Protein AF-A0A1W9N0R8-F1 (afdb_monomer)

Mean predicted aligned error: 5.06 Å

Foldseek 3Di:
DDKDKAFDAPVRCCLQVPADADLLSVLSNLLVVQQVVQVVDHDDPVRGQWMWMWDDDPFTKIWIDGPFKIKMWGNQWDWDCVDVRGIWTAHPVGHTSDNQLSVLLCQLSVPQVLVPDPDPCSNCVSVVPPVPHPDCSVVVNVCSSPDDTFMKMWGQDPPPDDVVQHHRTKIWTDNHPVPIDIDHDPDHDDPVRVVLCPDPVHDHDDDDDDD

Sequence (211 aa):
MKEKVFNLDQRAVDLFFSPVRHKADVIILLMNAIKYMLVNFQISDENSKGKMSLNVSKMSRLSFFTDQKYFSICFPFFVDVSDVSLIDFYTKDDISVDSKLTSEILSVINDSDIFNRQDVFDFIEPIDQVEPPSMGLWNVLKELMMFEDGYIRYDFDELRENPKYHPKYHLDIFYSSSSSFKFGLKEKPSPSDFLNMMDINMPCLYLTQNM

Nearest PDB structures (foldseek):
  7wvb-assembly1_A  TM=4.879E-01  e=7.948E-01  Homo sapiens
  7wvb-assembly1_B  TM=4.912E-01  e=7.948E-01  Homo sapiens
  7wvb-assembly1_D  TM=4.925E-01  e=1.273E+00  Homo sapiens
  7wvb-assembly1_C  TM=4.302E-01  e=1.131E+00  Homo sapiens
  4gwu-assembly1_A  TM=5.373E-01  e=4.378E+00  Sus scrofa

Secondary structure (DSSP, 8-state):
-EEEEEEE-HHHHHHHTSPP-SHHHHHHHHHHHHHHHHHTPPPPGGG-SEEEEEEESSSEEEEEE-SSEEEEEE--SEEE-SSSS--EEE-TT--B--HHHHHHHHHHHHHS-GGG-SSHHHHHHHHHTSSSPPTTHHHHHHHHHHS----EEEEE-STT-BTTTB-SEEEEE-SSTTT-EEEE-SSPPPHHHHHHTT-TTSPPPPP----

Radius of gyration: 18.3 Å; Cα contacts (8 Å, |Δi|>4): 302; chains: 1; bounding box: 43×46×57 Å

Structure (mmCIF, N/CA/C/O backbone):
data_AF-A0A1W9N0R8-F1
#
_entry.id   AF-A0A1W9N0R8-F1
#
loop_
_atom_site.group_PDB
_atom_site.id
_atom_site.type_symbol
_atom_site.label_atom_id
_atom_site.label_alt_id
_atom_site.label_comp_id
_atom_site.label_asym_id
_atom_site.label_entity_id
_atom_site.label_seq_id
_atom_site.pdbx_PDB_ins_code
_atom_site.Cartn_x
_atom_site.Cartn_y
_atom_site.Cartn_z
_atom_site.occupancy
_atom_site.B_iso_or_equiv
_atom_site.auth_seq_id
_atom_site.auth_comp_id
_atom_site.auth_asym_id
_atom_site.auth_atom_id
_atom_site.pdbx_PDB_model_num
ATOM 1 N N . MET A 1 1 ? 8.692 16.487 7.536 1.00 59.66 1 MET A N 1
ATOM 2 C CA . MET A 1 1 ? 7.789 15.441 7.025 1.00 59.66 1 MET A CA 1
ATOM 3 C C . MET A 1 1 ? 7.171 15.966 5.748 1.00 59.66 1 MET A C 1
ATOM 5 O O . MET A 1 1 ? 6.628 17.063 5.777 1.00 59.66 1 MET A O 1
ATOM 9 N N . LYS A 1 2 ? 7.349 15.260 4.633 1.00 79.25 2 LYS A N 1
ATOM 10 C CA . LYS A 1 2 ? 6.647 15.557 3.384 1.00 79.25 2 LYS A CA 1
ATOM 11 C C . LYS A 1 2 ? 5.481 14.576 3.297 1.00 79.25 2 LYS A C 1
ATOM 13 O O . LYS A 1 2 ? 5.715 13.372 3.269 1.00 79.25 2 LYS A O 1
ATOM 18 N N . GLU A 1 3 ? 4.258 15.089 3.312 1.00 87.75 3 GLU A N 1
ATOM 19 C CA . GLU A 1 3 ? 3.053 14.307 3.038 1.00 87.75 3 GLU A CA 1
ATOM 20 C C . GLU A 1 3 ? 2.524 14.709 1.661 1.00 87.75 3 GLU A C 1
ATOM 22 O O . GLU A 1 3 ? 2.439 15.902 1.353 1.00 87.75 3 GLU A O 1
ATOM 27 N N . LYS A 1 4 ? 2.172 13.725 0.831 1.00 90.44 4 LYS A N 1
ATOM 28 C CA . LYS A 1 4 ? 1.456 13.953 -0.426 1.00 90.44 4 LYS A CA 1
ATOM 29 C C . LYS A 1 4 ? 0.199 13.095 -0.456 1.00 90.44 4 LYS A C 1
ATOM 31 O O . LYS A 1 4 ? 0.273 11.879 -0.301 1.00 90.44 4 LYS A O 1
ATOM 36 N N . VAL A 1 5 ? -0.946 13.747 -0.641 1.00 92.50 5 VAL A N 1
ATOM 37 C CA . VAL A 1 5 ? -2.269 13.118 -0.601 1.00 92.50 5 VAL A CA 1
ATOM 38 C C . VAL A 1 5 ? -2.844 13.040 -2.008 1.00 92.50 5 VAL A C 1
ATOM 40 O O . VAL A 1 5 ? -2.784 14.004 -2.768 1.00 92.50 5 VAL A O 1
ATOM 43 N N . PHE A 1 6 ? -3.433 11.895 -2.326 1.00 93.81 6 PHE A N 1
ATOM 44 C CA . PHE A 1 6 ? -4.081 11.597 -3.591 1.00 93.81 6 PHE A CA 1
ATOM 45 C C . PHE A 1 6 ? -5.516 11.154 -3.318 1.00 93.81 6 PHE A C 1
ATOM 47 O O . PHE A 1 6 ? -5.755 10.226 -2.540 1.00 93.81 6 PHE A O 1
ATOM 54 N N . ASN A 1 7 ? -6.477 11.808 -3.965 1.00 96.19 7 ASN A N 1
ATOM 55 C CA . ASN A 1 7 ? -7.862 11.345 -3.980 1.00 96.19 7 ASN A CA 1
ATOM 56 C C . ASN A 1 7 ? -7.969 10.070 -4.826 1.00 96.19 7 ASN A C 1
ATOM 58 O O . ASN A 1 7 ? -7.238 9.922 -5.804 1.00 96.19 7 ASN A O 1
ATOM 62 N N . LEU A 1 8 ? -8.868 9.162 -4.446 1.00 96.62 8 LEU A N 1
ATOM 63 C CA . LEU A 1 8 ? -9.128 7.887 -5.118 1.00 96.62 8 LEU A CA 1
ATOM 64 C C . LEU A 1 8 ? -10.572 7.872 -5.624 1.00 96.62 8 LEU A C 1
ATOM 66 O O . LEU A 1 8 ? -11.488 8.118 -4.841 1.00 96.62 8 LEU A O 1
ATOM 70 N N . ASP A 1 9 ? -10.797 7.560 -6.901 1.00 95.44 9 ASP A N 1
ATOM 71 C CA . ASP A 1 9 ? -12.140 7.228 -7.392 1.00 95.44 9 ASP A CA 1
ATOM 72 C C . ASP A 1 9 ? -12.536 5.797 -6.989 1.00 95.44 9 ASP A C 1
ATOM 74 O O . ASP A 1 9 ? -11.780 5.071 -6.339 1.00 95.44 9 ASP A O 1
ATOM 78 N N . GLN A 1 10 ? -13.733 5.368 -7.395 1.00 95.25 10 GLN A N 1
ATOM 79 C CA . GLN A 1 10 ? -14.212 4.021 -7.096 1.00 95.25 10 GLN A CA 1
ATOM 80 C C . GLN A 1 10 ? -13.293 2.923 -7.655 1.00 95.25 10 GLN A C 1
ATOM 82 O O . GLN A 1 10 ? -13.050 1.939 -6.967 1.00 95.25 10 GLN A O 1
ATOM 87 N N . ARG A 1 11 ? -12.740 3.092 -8.865 1.00 94.94 11 ARG A N 1
ATOM 88 C CA . ARG A 1 11 ? -11.869 2.077 -9.482 1.00 94.94 11 ARG A CA 1
ATOM 89 C C . ARG A 1 11 ? -10.562 1.933 -8.710 1.00 94.94 11 ARG A C 1
ATOM 91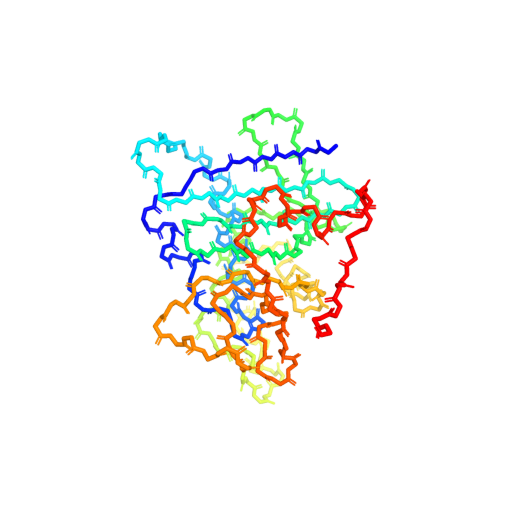 O O . ARG A 1 11 ? -10.099 0.818 -8.491 1.00 94.94 11 ARG A O 1
ATOM 98 N N . ALA A 1 12 ? -9.982 3.052 -8.287 1.00 96.19 12 ALA A N 1
ATOM 99 C CA . ALA A 1 12 ? -8.784 3.068 -7.466 1.00 96.19 12 ALA A CA 1
ATOM 100 C C . ALA A 1 12 ? -9.047 2.490 -6.067 1.00 96.19 12 ALA A C 1
ATOM 102 O O . ALA A 1 12 ? -8.210 1.757 -5.547 1.00 96.19 12 ALA A O 1
ATOM 103 N N . VAL A 1 13 ? -10.217 2.754 -5.473 1.00 97.12 13 VAL A N 1
ATOM 104 C CA . VAL A 1 13 ? -10.627 2.111 -4.216 1.00 97.12 13 VAL A CA 1
ATOM 105 C C . VAL A 1 13 ? -10.736 0.595 -4.387 1.00 97.12 13 VAL A C 1
ATOM 107 O O . VAL A 1 13 ? -10.133 -0.135 -3.604 1.00 97.12 13 VAL A O 1
ATOM 110 N N . ASP A 1 14 ? -11.425 0.110 -5.420 1.00 96.31 14 ASP A N 1
ATOM 111 C CA . ASP A 1 14 ? -11.577 -1.330 -5.672 1.00 96.31 14 ASP A CA 1
ATOM 112 C C . ASP A 1 14 ? -10.210 -2.016 -5.868 1.00 96.31 14 ASP A C 1
ATOM 114 O O . ASP A 1 14 ? -9.960 -3.104 -5.339 1.00 96.31 14 ASP A O 1
ATOM 118 N N . LEU A 1 15 ? -9.291 -1.341 -6.565 1.00 95.94 15 LEU A N 1
ATOM 119 C CA . LEU A 1 15 ? -7.918 -1.799 -6.768 1.00 95.94 15 LEU A CA 1
ATOM 120 C C . LEU A 1 15 ? -7.126 -1.862 -5.453 1.00 95.94 15 LEU A C 1
ATOM 122 O O . LEU A 1 15 ? -6.567 -2.906 -5.122 1.00 95.94 15 LEU A O 1
ATOM 126 N N . PHE A 1 16 ? -7.068 -0.767 -4.691 1.00 97.69 16 PHE A N 1
ATOM 127 C CA . PHE A 1 16 ? -6.191 -0.667 -3.519 1.00 97.69 16 PHE A CA 1
ATOM 128 C C . PHE A 1 16 ? -6.735 -1.356 -2.268 1.00 97.69 16 PHE A C 1
ATOM 130 O O . PHE A 1 16 ? -5.954 -1.767 -1.416 1.00 97.69 16 PHE A O 1
ATOM 137 N N . PHE A 1 17 ? -8.053 -1.511 -2.146 1.00 96.56 17 PHE A N 1
ATOM 138 C CA . PHE A 1 17 ? -8.685 -2.181 -1.006 1.00 96.56 17 PHE A CA 1
ATOM 139 C C . PHE A 1 17 ? -8.991 -3.661 -1.261 1.00 96.56 17 PHE A C 1
ATOM 141 O O . PHE A 1 17 ? -9.662 -4.307 -0.445 1.00 96.56 17 PHE A O 1
ATOM 148 N N . SER A 1 18 ? -8.461 -4.216 -2.354 1.00 94.88 18 SER A N 1
ATOM 149 C CA . SER A 1 18 ? -8.435 -5.657 -2.582 1.00 94.88 18 SER A CA 1
ATOM 150 C C . SER A 1 18 ? -7.692 -6.384 -1.443 1.00 94.88 18 SER A C 1
ATOM 152 O O . SER A 1 18 ? -6.769 -5.826 -0.842 1.00 94.88 18 SER A O 1
ATOM 154 N N . PRO A 1 19 ? -8.096 -7.616 -1.074 1.00 94.00 19 PRO A N 1
ATOM 155 C CA . PRO A 1 19 ? -7.485 -8.326 0.046 1.00 94.00 19 PRO A CA 1
ATOM 156 C C . PRO A 1 19 ? -5.986 -8.568 -0.156 1.00 94.00 19 PRO A C 1
ATOM 158 O O . PRO A 1 19 ? -5.593 -9.217 -1.116 1.00 94.00 19 PRO A O 1
ATOM 161 N N . VAL A 1 20 ? -5.173 -8.131 0.805 1.00 95.56 20 VAL A N 1
ATOM 162 C CA . VAL A 1 20 ? -3.753 -8.496 0.905 1.00 95.56 20 VAL A CA 1
ATOM 163 C C . VAL A 1 20 ? -3.653 -9.752 1.765 1.00 95.56 20 VAL A C 1
ATOM 165 O O . VAL A 1 20 ? -4.179 -9.768 2.881 1.00 95.56 20 VAL A O 1
ATOM 168 N N . ARG A 1 21 ? -3.039 -10.818 1.248 1.00 93.38 21 ARG A N 1
ATOM 169 C CA . ARG A 1 21 ? -2.897 -12.125 1.919 1.00 93.38 21 ARG A CA 1
ATOM 170 C C . ARG A 1 21 ? -1.497 -12.715 1.779 1.00 93.38 21 ARG A C 1
ATOM 172 O O . ARG A 1 21 ? -1.067 -13.465 2.655 1.00 93.38 21 ARG A O 1
ATOM 179 N N . HIS A 1 22 ? -0.791 -12.359 0.714 1.00 93.50 22 HIS A N 1
ATOM 180 C CA . HIS A 1 22 ? 0.531 -12.863 0.372 1.00 93.50 22 HIS A CA 1
ATOM 181 C C . HIS A 1 22 ? 1.468 -11.725 -0.041 1.00 93.50 22 HIS A C 1
ATOM 183 O O . HIS A 1 22 ? 1.040 -10.612 -0.349 1.00 93.50 22 HIS A O 1
ATOM 189 N N . LYS A 1 23 ? 2.773 -12.019 -0.092 1.00 93.69 23 LYS A N 1
ATOM 190 C CA . LYS A 1 23 ? 3.786 -11.039 -0.502 1.00 93.69 23 LYS A CA 1
ATOM 191 C C . LYS A 1 23 ? 3.541 -10.509 -1.920 1.00 93.69 23 LYS A C 1
ATOM 193 O O . LYS A 1 23 ? 3.752 -9.326 -2.162 1.00 93.69 23 LYS A O 1
ATOM 198 N N . ALA A 1 24 ? 3.034 -11.348 -2.825 1.00 94.44 24 ALA A N 1
ATOM 199 C CA . ALA A 1 24 ? 2.630 -10.938 -4.170 1.00 94.44 24 ALA A CA 1
ATOM 200 C C . ALA A 1 24 ? 1.627 -9.771 -4.148 1.00 94.44 24 ALA A C 1
ATOM 202 O O . ALA A 1 24 ? 1.820 -8.791 -4.863 1.00 94.44 24 ALA A O 1
ATOM 203 N N . ASP A 1 25 ? 0.623 -9.823 -3.266 1.00 95.44 25 ASP A N 1
ATOM 204 C CA . ASP A 1 25 ? -0.401 -8.777 -3.150 1.00 95.44 25 ASP A CA 1
ATOM 205 C C . ASP A 1 25 ? 0.209 -7.440 -2.709 1.00 95.44 25 ASP A C 1
ATOM 207 O O . ASP A 1 25 ? -0.162 -6.383 -3.215 1.00 95.44 25 ASP A O 1
ATOM 211 N N . VAL A 1 26 ? 1.191 -7.480 -1.800 1.00 96.88 26 VAL A N 1
ATOM 212 C CA . VAL A 1 26 ? 1.956 -6.296 -1.378 1.00 96.88 26 VAL A CA 1
ATOM 213 C C . VAL A 1 26 ? 2.708 -5.681 -2.555 1.00 96.88 26 VAL A C 1
ATOM 215 O O . VAL A 1 26 ? 2.677 -4.464 -2.740 1.00 96.88 26 VAL A O 1
ATOM 218 N N . ILE A 1 27 ? 3.372 -6.511 -3.361 1.00 97.38 27 ILE A N 1
ATOM 219 C CA . ILE A 1 27 ? 4.123 -6.053 -4.534 1.00 97.38 27 ILE A CA 1
ATOM 220 C C . ILE A 1 27 ? 3.171 -5.419 -5.550 1.00 97.38 27 ILE A C 1
ATOM 222 O O . ILE A 1 27 ? 3.409 -4.294 -5.988 1.00 97.38 27 ILE A O 1
ATOM 226 N N . ILE A 1 28 ? 2.059 -6.088 -5.865 1.00 96.88 28 ILE A N 1
ATOM 227 C CA . ILE A 1 28 ? 1.026 -5.577 -6.775 1.00 96.88 28 ILE A CA 1
ATOM 228 C C . ILE A 1 28 ? 0.490 -4.230 -6.281 1.00 96.88 28 ILE A C 1
ATOM 230 O O . ILE A 1 28 ? 0.370 -3.288 -7.068 1.00 96.88 28 ILE A O 1
ATOM 234 N N . LEU A 1 29 ? 0.196 -4.116 -4.985 1.00 97.94 29 LEU A N 1
ATOM 235 C CA . LEU A 1 29 ? -0.304 -2.890 -4.373 1.00 97.94 29 LEU A CA 1
ATOM 236 C C . LEU A 1 29 ? 0.698 -1.741 -4.512 1.00 97.94 29 LEU A C 1
ATOM 238 O O . LEU A 1 29 ? 0.321 -0.659 -4.961 1.00 97.94 29 LEU A O 1
ATOM 242 N N . LEU A 1 30 ? 1.973 -1.974 -4.184 1.00 98.19 30 LEU A N 1
ATOM 243 C CA . LEU A 1 30 ? 3.026 -0.961 -4.290 1.00 98.19 30 LEU A CA 1
ATOM 244 C C . LEU A 1 30 ? 3.243 -0.506 -5.737 1.00 98.19 30 LEU A C 1
ATOM 246 O O . LEU A 1 30 ? 3.321 0.695 -5.990 1.00 98.19 30 LEU A O 1
ATOM 250 N N . MET A 1 31 ? 3.304 -1.438 -6.694 1.00 97.94 31 MET A N 1
ATOM 251 C CA . MET A 1 31 ? 3.517 -1.098 -8.106 1.00 97.94 31 MET A CA 1
ATOM 252 C C . MET A 1 31 ? 2.345 -0.296 -8.673 1.00 97.94 31 MET A C 1
ATOM 254 O O . MET A 1 31 ? 2.554 0.706 -9.358 1.00 97.94 31 MET A O 1
ATOM 258 N N . ASN A 1 32 ? 1.108 -0.678 -8.348 1.00 97.69 32 ASN A N 1
ATOM 259 C CA . ASN A 1 32 ? -0.068 0.085 -8.759 1.00 97.69 32 ASN A CA 1
ATOM 260 C C . ASN A 1 32 ? -0.137 1.460 -8.083 1.00 97.69 32 ASN A C 1
ATOM 262 O O . ASN A 1 32 ? -0.519 2.429 -8.736 1.00 97.69 32 ASN A O 1
ATOM 266 N N . ALA A 1 33 ? 0.267 1.573 -6.814 1.00 97.44 33 ALA A N 1
ATOM 267 C CA . ALA A 1 33 ? 0.322 2.856 -6.119 1.00 97.44 33 ALA A CA 1
ATOM 268 C C . ALA A 1 33 ? 1.332 3.805 -6.778 1.00 97.44 33 ALA A C 1
ATOM 270 O O . ALA A 1 33 ? 1.008 4.965 -7.021 1.00 97.44 33 ALA A O 1
ATOM 271 N N . ILE A 1 34 ? 2.520 3.311 -7.146 1.00 96.75 34 ILE A N 1
ATOM 272 C CA . ILE A 1 34 ? 3.517 4.095 -7.889 1.00 96.75 34 ILE A CA 1
ATOM 273 C C . ILE A 1 34 ? 2.956 4.551 -9.233 1.00 96.75 34 ILE A C 1
ATOM 275 O O . ILE A 1 34 ? 2.973 5.746 -9.516 1.00 96.75 34 ILE A O 1
ATOM 279 N N . LYS A 1 35 ? 2.384 3.643 -10.033 1.00 95.62 35 LYS A N 1
ATOM 280 C CA . LYS A 1 35 ? 1.763 4.004 -11.320 1.00 95.62 35 LYS A CA 1
ATOM 281 C C . LYS A 1 35 ? 0.689 5.076 -11.150 1.00 95.62 35 LYS A C 1
ATOM 283 O O . LYS A 1 35 ? 0.651 6.029 -11.921 1.00 95.62 35 LYS A O 1
ATOM 288 N N . TYR A 1 36 ? -0.146 4.954 -10.121 1.00 94.88 36 TYR A N 1
ATOM 289 C CA . TYR A 1 36 ? -1.171 5.944 -9.806 1.00 94.88 36 TYR A CA 1
ATOM 290 C C . TYR A 1 36 ? -0.572 7.321 -9.487 1.00 94.88 36 TYR A C 1
ATOM 292 O O . TYR A 1 36 ? -1.029 8.334 -10.016 1.00 94.88 36 TYR A O 1
ATOM 300 N N . MET A 1 37 ? 0.487 7.360 -8.672 1.00 93.81 37 MET A N 1
ATOM 301 C CA . MET A 1 37 ? 1.193 8.598 -8.328 1.00 93.81 37 MET A CA 1
ATOM 302 C C . MET A 1 37 ? 1.898 9.231 -9.536 1.00 93.81 37 MET A C 1
ATOM 304 O O . MET A 1 37 ? 1.854 10.450 -9.673 1.00 93.81 37 MET A O 1
ATOM 308 N N . LEU A 1 38 ? 2.492 8.423 -10.423 1.00 92.44 38 LEU A N 1
ATOM 309 C CA . LEU A 1 38 ? 3.177 8.886 -11.637 1.00 92.44 38 LEU A CA 1
ATOM 310 C C . LEU A 1 38 ? 2.217 9.485 -12.669 1.00 92.44 38 LEU A C 1
ATOM 312 O O . LEU A 1 38 ? 2.551 10.471 -13.319 1.00 92.44 38 LEU A O 1
ATOM 316 N N . VAL A 1 39 ? 1.012 8.923 -12.809 1.00 89.81 39 VAL A N 1
ATOM 317 C CA . VAL A 1 39 ? -0.033 9.504 -13.670 1.00 89.81 39 VAL A CA 1
ATOM 318 C C . VAL A 1 39 ? -0.480 10.874 -13.139 1.00 89.81 39 VAL A C 1
ATOM 320 O O . VAL A 1 39 ? -0.865 11.736 -13.927 1.00 89.81 39 VAL A O 1
ATOM 323 N N . ASN A 1 40 ? -0.416 11.078 -11.815 1.00 80.94 40 ASN A N 1
ATOM 324 C CA . ASN A 1 40 ? -0.717 12.337 -11.123 1.00 80.94 40 ASN A CA 1
ATOM 325 C C . ASN A 1 40 ? -2.080 12.954 -11.514 1.00 80.94 40 ASN A C 1
ATOM 327 O O . ASN A 1 40 ? -2.252 14.176 -11.558 1.00 80.94 40 ASN A O 1
ATOM 331 N N . PHE A 1 41 ? -3.066 12.102 -11.813 1.00 81.88 41 PHE A N 1
ATOM 332 C CA . PHE A 1 41 ? -4.406 12.553 -12.174 1.00 81.88 41 PHE A CA 1
ATOM 333 C C . PHE A 1 41 ? -5.117 13.147 -10.955 1.00 81.88 41 PHE A C 1
ATOM 335 O O . PHE A 1 41 ? -5.181 12.532 -9.890 1.00 81.88 41 PHE A O 1
ATOM 342 N N . GLN A 1 42 ? -5.667 14.349 -11.117 1.00 84.31 42 GLN A N 1
ATOM 343 C CA . GLN A 1 42 ? -6.345 15.067 -10.043 1.00 84.31 42 GLN A CA 1
ATOM 344 C C . GLN A 1 42 ? -7.836 14.730 -10.039 1.00 84.31 42 GLN A C 1
ATOM 346 O O . GLN A 1 42 ? -8.564 15.046 -10.980 1.00 84.31 42 GLN A O 1
ATOM 351 N N . ILE A 1 43 ? -8.293 14.106 -8.955 1.00 89.00 43 ILE A N 1
ATOM 352 C CA . ILE A 1 43 ? -9.704 13.794 -8.715 1.00 89.00 43 ILE A CA 1
ATOM 353 C C . ILE A 1 43 ? -10.269 14.852 -7.771 1.00 89.00 43 ILE A C 1
ATOM 355 O O . ILE A 1 43 ? -9.700 15.098 -6.705 1.00 89.00 43 ILE A O 1
ATOM 359 N N . SER A 1 44 ? -11.387 15.475 -8.152 1.00 88.44 44 SER A N 1
ATOM 360 C CA . SER A 1 44 ? -12.085 16.427 -7.284 1.00 88.44 44 SER A CA 1
ATOM 361 C C . SER A 1 44 ? -12.618 15.742 -6.026 1.00 88.44 44 SER A C 1
ATOM 363 O O . SER A 1 44 ? -12.997 14.570 -6.058 1.00 88.44 44 SER A O 1
ATOM 365 N N . ASP A 1 45 ? -12.707 16.483 -4.922 1.00 87.56 45 ASP A N 1
ATOM 366 C CA . ASP A 1 45 ? -13.175 15.932 -3.643 1.00 87.56 45 ASP A CA 1
ATOM 367 C C . ASP A 1 45 ? -14.585 15.325 -3.735 1.00 87.56 45 ASP A C 1
ATOM 369 O O . ASP A 1 45 ? -14.852 14.297 -3.120 1.00 87.56 45 ASP A O 1
ATOM 373 N N . GLU A 1 46 ? -15.464 15.889 -4.568 1.00 89.38 46 GLU A N 1
ATOM 374 C CA . GLU A 1 46 ? -16.826 15.382 -4.806 1.00 89.38 46 GLU A CA 1
ATOM 375 C C . GLU A 1 46 ? -16.852 13.965 -5.409 1.00 89.38 46 GLU A C 1
ATOM 377 O O . GLU A 1 46 ? -17.758 13.172 -5.140 1.00 89.38 46 GLU A O 1
ATOM 382 N N . ASN A 1 47 ? -15.842 13.634 -6.218 1.00 91.75 47 ASN A N 1
ATOM 383 C CA . ASN A 1 47 ? -15.704 12.335 -6.876 1.00 91.75 47 ASN A CA 1
ATOM 384 C C . ASN A 1 47 ? -14.819 11.361 -6.085 1.00 91.75 47 ASN A C 1
ATOM 386 O O . ASN A 1 47 ? -14.723 10.186 -6.446 1.00 91.75 47 ASN A O 1
ATOM 390 N N . SER A 1 48 ? -14.196 11.832 -5.004 1.00 95.44 48 SER A N 1
ATOM 391 C CA . SER A 1 48 ? -13.335 11.031 -4.147 1.00 95.44 48 SER A CA 1
ATOM 392 C C . SER A 1 48 ? -14.159 10.020 -3.343 1.00 95.44 48 SER A C 1
ATOM 394 O O . SER A 1 48 ? -15.152 10.357 -2.696 1.00 95.44 48 SER A O 1
ATOM 396 N N . LYS A 1 49 ? -13.758 8.750 -3.405 1.00 96.69 49 LYS A N 1
ATOM 397 C CA . LYS A 1 49 ? -14.302 7.622 -2.627 1.00 96.69 49 LYS A CA 1
ATOM 398 C C . LYS A 1 49 ? -13.312 7.101 -1.588 1.00 96.69 49 LYS A C 1
ATOM 400 O O . LYS A 1 49 ? -13.662 6.257 -0.766 1.00 96.69 49 LYS A O 1
ATOM 405 N N . GLY A 1 50 ? -12.093 7.624 -1.600 1.00 96.69 50 GLY A N 1
ATOM 406 C CA . GLY A 1 50 ? -11.049 7.307 -0.644 1.00 96.69 50 GLY A CA 1
ATOM 407 C C . GLY A 1 50 ? -9.827 8.189 -0.852 1.00 96.69 50 GLY A C 1
ATOM 408 O O . GLY A 1 50 ? -9.781 9.022 -1.755 1.00 96.69 50 GLY A O 1
ATOM 409 N N . LYS A 1 51 ? -8.817 8.008 -0.008 1.00 97.00 51 LYS A N 1
ATOM 410 C CA . LYS A 1 51 ? -7.555 8.747 -0.089 1.00 97.00 51 LYS A CA 1
ATOM 411 C C . LYS A 1 51 ? -6.374 7.802 0.034 1.00 97.00 51 LYS A C 1
ATOM 413 O O . LYS A 1 51 ? -6.420 6.861 0.818 1.00 97.00 51 LYS A O 1
ATOM 418 N N . MET A 1 52 ? -5.311 8.094 -0.697 1.00 96.81 52 MET A N 1
ATOM 419 C CA . MET A 1 52 ? -3.981 7.534 -0.492 1.00 96.81 52 MET A CA 1
ATOM 420 C C . MET A 1 52 ? -3.060 8.665 -0.032 1.00 96.81 52 MET A C 1
ATOM 422 O O . MET A 1 52 ? -3.088 9.751 -0.600 1.00 96.81 52 MET A O 1
ATOM 426 N N . SER A 1 53 ? -2.253 8.431 0.993 1.00 94.88 53 SER A N 1
ATOM 427 C CA . SER A 1 53 ? -1.267 9.379 1.507 1.00 94.88 53 SER A CA 1
ATOM 428 C C . SER A 1 53 ? 0.113 8.733 1.498 1.00 94.88 53 SER A C 1
ATOM 430 O O . SER A 1 53 ? 0.301 7.644 2.044 1.00 94.88 53 SER A O 1
ATOM 432 N N . LEU A 1 54 ? 1.069 9.405 0.861 1.00 94.69 54 LEU A N 1
ATOM 433 C CA . LEU A 1 54 ? 2.488 9.086 0.900 1.00 94.69 54 LEU A CA 1
ATOM 434 C C . LEU A 1 54 ? 3.158 9.978 1.945 1.00 94.69 54 LEU A C 1
ATOM 436 O O . LEU A 1 54 ? 3.244 11.193 1.769 1.00 94.69 54 LEU A O 1
ATOM 440 N N . ASN A 1 55 ? 3.659 9.361 3.011 1.00 92.12 55 ASN A N 1
ATOM 441 C CA . ASN A 1 55 ? 4.357 10.037 4.098 1.00 92.12 55 ASN A CA 1
ATOM 442 C C . ASN A 1 55 ? 5.845 9.714 4.028 1.00 92.12 55 ASN A C 1
ATOM 444 O O . ASN A 1 55 ? 6.215 8.549 4.150 1.00 92.12 55 ASN A O 1
ATOM 448 N N . VAL A 1 56 ? 6.685 10.739 3.859 1.00 90.25 56 VAL A N 1
ATOM 449 C CA . VAL A 1 56 ? 8.147 10.616 3.760 1.00 90.25 56 VAL A CA 1
ATOM 450 C C . VAL A 1 56 ? 8.810 11.480 4.836 1.00 90.25 56 VAL A C 1
ATOM 452 O O . VAL A 1 56 ? 8.683 12.711 4.874 1.00 90.25 56 VAL A O 1
ATOM 455 N N . SER A 1 57 ? 9.512 10.821 5.752 1.00 85.75 57 SER A N 1
ATOM 456 C CA . SER A 1 57 ? 10.257 11.425 6.862 1.00 85.75 57 SER A CA 1
ATOM 457 C C . SER A 1 57 ? 11.474 10.542 7.185 1.00 85.75 57 SER A C 1
ATOM 459 O O . SER A 1 57 ? 12.145 10.069 6.274 1.00 85.75 57 SER A O 1
ATOM 461 N N . LYS A 1 58 ? 11.757 10.267 8.465 1.00 84.62 58 LYS A N 1
ATOM 462 C CA . LYS A 1 58 ? 12.685 9.195 8.880 1.00 84.62 58 LYS A CA 1
ATOM 463 C C . LYS A 1 58 ? 12.229 7.791 8.454 1.00 84.62 58 LYS A C 1
ATOM 465 O O . LYS A 1 58 ? 13.035 6.871 8.431 1.00 84.62 58 LYS A O 1
ATOM 470 N N . MET A 1 59 ? 10.941 7.640 8.157 1.00 87.69 59 MET A N 1
ATOM 471 C CA . MET A 1 59 ? 10.347 6.452 7.556 1.00 87.69 59 MET A CA 1
ATOM 472 C C . MET A 1 59 ? 9.480 6.871 6.367 1.00 87.69 59 MET A C 1
ATOM 474 O O . MET A 1 59 ? 8.996 8.009 6.334 1.00 87.69 59 MET A O 1
ATOM 478 N N . SER A 1 60 ? 9.261 5.942 5.441 1.00 92.62 60 SER A N 1
ATOM 479 C CA . SER A 1 60 ? 8.379 6.127 4.291 1.00 92.62 60 SER A CA 1
ATOM 480 C C . SER A 1 60 ? 7.223 5.136 4.362 1.00 92.62 60 SER A C 1
ATOM 482 O O . SER A 1 60 ? 7.444 3.932 4.517 1.00 92.62 60 SER A O 1
ATOM 484 N N . ARG A 1 61 ? 5.982 5.622 4.277 1.00 95.56 61 ARG A N 1
ATOM 485 C CA . ARG A 1 61 ? 4.775 4.782 4.322 1.00 95.56 61 ARG A CA 1
ATOM 486 C C . ARG A 1 61 ? 3.719 5.263 3.341 1.00 95.56 61 ARG A C 1
ATOM 488 O O . ARG A 1 61 ? 3.529 6.466 3.168 1.00 95.56 61 ARG A O 1
ATOM 495 N N . LEU A 1 62 ? 2.998 4.305 2.770 1.00 97.25 62 LEU A N 1
ATOM 496 C CA . LEU A 1 62 ? 1.729 4.547 2.097 1.00 97.25 62 LEU A CA 1
ATOM 497 C C . LEU A 1 62 ? 0.592 4.206 3.050 1.00 97.25 62 LEU A C 1
ATOM 499 O O . LEU A 1 62 ? 0.623 3.171 3.718 1.00 97.25 62 LEU A O 1
ATOM 503 N N . SER A 1 63 ? -0.414 5.066 3.094 1.00 97.81 63 SER A N 1
ATOM 504 C CA . SER A 1 63 ? -1.614 4.876 3.900 1.00 97.81 63 SER A CA 1
ATOM 505 C C . SER A 1 63 ? -2.852 5.123 3.055 1.00 97.81 63 SER A C 1
ATOM 507 O O . SER A 1 63 ? -2.902 6.082 2.291 1.00 97.81 63 SER A O 1
ATOM 509 N N . PHE A 1 64 ? -3.853 4.268 3.197 1.00 98.25 64 PHE A N 1
ATOM 510 C CA . PHE A 1 64 ? -5.068 4.270 2.396 1.00 98.25 64 PHE A CA 1
ATOM 511 C C . PHE A 1 64 ? -6.276 4.388 3.311 1.00 98.25 64 PHE A C 1
ATOM 513 O O . PHE A 1 64 ? -6.346 3.715 4.340 1.00 98.25 64 PHE A O 1
ATOM 520 N N . PHE A 1 65 ? -7.234 5.226 2.925 1.00 97.69 65 PHE A N 1
ATOM 521 C CA . PHE A 1 65 ? -8.385 5.569 3.745 1.00 97.69 65 PHE A CA 1
ATOM 522 C C . PHE A 1 65 ? -9.691 5.526 2.951 1.00 97.69 65 PHE A C 1
ATOM 524 O O . PHE A 1 65 ? -9.797 6.120 1.882 1.00 97.69 65 PHE A O 1
ATOM 531 N N . THR A 1 66 ? -10.698 4.871 3.521 1.00 96.06 66 THR A N 1
ATOM 532 C CA . THR A 1 66 ? -12.125 4.977 3.167 1.00 96.06 66 THR A CA 1
ATOM 533 C C . THR A 1 66 ? -12.915 5.225 4.446 1.00 96.06 66 THR A C 1
ATOM 535 O O . THR A 1 66 ? -12.365 5.106 5.537 1.00 96.06 66 THR A O 1
ATOM 538 N N . ASP A 1 67 ? -14.215 5.491 4.367 1.00 91.00 67 ASP A N 1
ATOM 539 C CA . ASP A 1 67 ? -15.017 5.708 5.576 1.00 91.00 67 ASP A CA 1
ATOM 540 C C . ASP A 1 67 ? -15.012 4.520 6.549 1.00 91.00 67 ASP A C 1
ATOM 542 O O . ASP A 1 67 ? -15.184 4.727 7.749 1.00 91.00 67 ASP A O 1
ATOM 546 N N . GLN A 1 68 ? -14.798 3.292 6.074 1.00 91.00 68 GLN A N 1
ATOM 547 C CA . GLN A 1 68 ? -14.909 2.080 6.897 1.00 91.00 68 GLN A CA 1
ATOM 548 C C . GLN A 1 68 ? -13.569 1.400 7.187 1.00 91.00 68 GLN A C 1
ATOM 550 O O . GLN A 1 68 ? -13.458 0.660 8.159 1.00 91.00 68 GLN A O 1
ATOM 555 N N . LYS A 1 69 ? -12.550 1.628 6.358 1.00 95.06 69 LYS A N 1
ATOM 556 C CA . LYS A 1 69 ? -11.303 0.864 6.404 1.00 95.06 69 LYS A CA 1
ATOM 557 C C . LYS A 1 69 ? -10.111 1.775 6.183 1.00 95.06 69 LYS A C 1
ATOM 559 O O . LYS A 1 69 ? -10.105 2.558 5.227 1.00 95.06 69 LYS A O 1
ATOM 564 N N . TYR A 1 70 ? -9.092 1.616 7.024 1.00 97.00 70 TYR A N 1
ATOM 565 C CA . TYR A 1 70 ? -7.781 2.239 6.847 1.00 97.00 70 TYR A CA 1
ATOM 566 C C . TYR A 1 70 ? -6.721 1.154 6.784 1.00 97.00 70 TYR A C 1
ATOM 568 O O . TYR A 1 70 ? -6.814 0.166 7.501 1.00 97.00 70 TYR A O 1
ATOM 576 N N . PHE A 1 71 ? -5.681 1.318 5.983 1.00 98.12 71 PHE A N 1
ATOM 577 C CA . PHE A 1 71 ? -4.499 0.475 6.128 1.00 98.12 71 PHE A CA 1
ATOM 578 C C . PHE A 1 71 ? -3.239 1.230 5.741 1.00 98.12 71 PHE A C 1
ATOM 580 O O . PHE A 1 71 ? -3.295 2.250 5.059 1.00 98.12 71 PHE A O 1
ATOM 587 N N . SER A 1 72 ? -2.097 0.746 6.208 1.00 97.94 72 SER A N 1
ATOM 588 C CA . SER A 1 72 ? -0.800 1.340 5.928 1.00 97.94 72 SER A CA 1
ATOM 589 C C . SER A 1 72 ? 0.263 0.271 5.748 1.00 97.94 72 SER A C 1
ATOM 591 O O . SER A 1 72 ? 0.216 -0.785 6.383 1.00 97.94 72 SER A O 1
ATOM 593 N N . ILE A 1 73 ? 1.235 0.575 4.897 1.00 97.75 73 ILE A N 1
ATOM 594 C CA . ILE A 1 73 ? 2.353 -0.293 4.551 1.00 97.75 73 ILE A CA 1
ATOM 595 C C . ILE A 1 73 ? 3.630 0.539 4.390 1.00 97.75 73 ILE A C 1
ATOM 597 O O . ILE A 1 73 ? 3.584 1.704 3.981 1.00 97.75 73 ILE A O 1
ATOM 601 N N . CYS A 1 74 ? 4.777 -0.047 4.722 1.00 96.50 74 CYS A N 1
ATOM 602 C CA . CYS A 1 74 ? 6.085 0.531 4.439 1.00 96.50 74 CYS A CA 1
ATOM 603 C C . CYS A 1 74 ? 6.238 0.769 2.933 1.00 96.50 74 CYS A C 1
ATOM 605 O O . CYS A 1 74 ? 5.901 -0.088 2.116 1.00 96.50 74 CYS A O 1
ATOM 607 N N . PHE A 1 75 ? 6.774 1.932 2.578 1.00 96.31 75 PHE A N 1
ATOM 608 C CA . PHE A 1 75 ? 7.093 2.290 1.204 1.00 96.31 75 PHE A CA 1
ATOM 609 C C . PHE A 1 75 ? 8.614 2.201 1.011 1.00 96.31 75 PHE A C 1
ATOM 611 O O . PHE A 1 75 ? 9.329 3.055 1.537 1.00 96.31 75 PHE A O 1
ATOM 618 N N . PRO A 1 76 ? 9.135 1.172 0.316 1.00 95.50 76 PRO A N 1
ATOM 619 C CA . PRO A 1 76 ? 10.561 0.834 0.334 1.00 95.50 76 PRO A CA 1
ATOM 620 C C . PRO A 1 76 ? 11.419 1.663 -0.638 1.00 95.50 76 PRO A C 1
ATOM 622 O O . PRO A 1 76 ? 12.550 1.284 -0.924 1.00 95.50 76 PRO A O 1
ATOM 625 N N . PHE A 1 77 ? 10.900 2.781 -1.151 1.00 95.31 77 PHE A N 1
ATOM 626 C CA . PHE A 1 77 ? 11.579 3.606 -2.148 1.00 95.31 77 PHE A CA 1
ATOM 627 C C . PHE A 1 77 ? 11.896 4.996 -1.607 1.00 95.31 77 PHE A C 1
ATOM 629 O O . PHE A 1 77 ? 11.146 5.571 -0.809 1.00 95.31 77 PHE A O 1
ATOM 636 N N . PHE A 1 78 ? 13.006 5.550 -2.085 1.00 93.75 78 PHE A N 1
ATOM 637 C CA . PHE A 1 78 ? 13.293 6.968 -1.959 1.00 93.75 78 PHE A CA 1
ATOM 638 C C . PHE A 1 78 ? 12.339 7.749 -2.850 1.00 93.75 78 PHE A C 1
ATOM 640 O O . PHE A 1 78 ? 11.943 7.286 -3.918 1.00 93.75 78 PHE A O 1
ATOM 647 N N . VAL A 1 79 ? 11.964 8.932 -2.377 1.00 92.38 79 VAL A N 1
ATOM 648 C CA . VAL A 1 79 ? 11.016 9.809 -3.056 1.00 92.38 79 VAL A CA 1
ATOM 649 C C . VAL A 1 79 ? 11.693 11.150 -3.244 1.00 92.38 79 VAL A C 1
ATOM 651 O O . VAL A 1 79 ? 11.997 11.824 -2.252 1.00 92.38 79 VAL A O 1
ATOM 654 N N . ASP A 1 80 ? 11.896 11.543 -4.496 1.00 88.25 80 ASP A N 1
ATOM 655 C CA . ASP A 1 80 ? 12.228 12.922 -4.813 1.00 88.25 80 ASP A CA 1
ATOM 656 C C . ASP A 1 80 ? 10.953 13.694 -5.168 1.00 88.25 80 ASP A C 1
ATOM 658 O O . ASP A 1 80 ? 10.100 13.246 -5.932 1.00 88.25 80 ASP A O 1
ATOM 662 N N . VAL A 1 81 ? 10.816 14.858 -4.540 1.00 76.19 81 VAL A N 1
ATOM 663 C CA . VAL A 1 81 ? 9.697 15.797 -4.712 1.00 76.19 81 VAL A CA 1
ATOM 664 C C . VAL A 1 81 ? 10.266 17.198 -4.950 1.00 76.19 81 VAL A C 1
ATOM 666 O O . VAL A 1 81 ? 9.774 18.187 -4.404 1.00 76.19 81 VAL A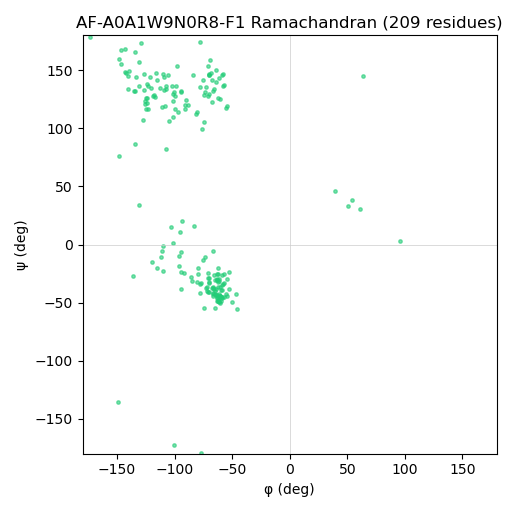 O 1
ATOM 669 N N . SER A 1 82 ? 11.410 17.269 -5.630 1.00 68.62 82 SER A N 1
ATOM 670 C CA . SER A 1 82 ? 12.110 18.508 -5.965 1.00 68.62 82 SER A CA 1
ATOM 671 C C . SER A 1 82 ? 11.277 19.399 -6.894 1.00 68.62 82 SER A C 1
ATOM 673 O O . SER A 1 82 ? 11.333 20.622 -6.764 1.00 68.62 82 SER A O 1
ATOM 675 N N . ASP A 1 83 ? 10.424 18.804 -7.732 1.00 63.62 83 ASP A N 1
ATOM 676 C CA . ASP A 1 83 ? 9.380 19.482 -8.500 1.00 63.62 83 ASP A CA 1
ATOM 677 C C . ASP A 1 83 ? 8.001 19.264 -7.844 1.00 63.62 83 ASP A C 1
ATOM 679 O O . ASP A 1 83 ? 7.643 18.165 -7.426 1.00 63.62 83 ASP A O 1
ATOM 683 N N . VAL A 1 84 ? 7.189 20.319 -7.743 1.00 63.00 84 VAL A N 1
ATOM 684 C CA . VAL A 1 84 ? 5.828 20.246 -7.174 1.00 63.00 84 VAL A CA 1
ATOM 685 C C . VAL A 1 84 ? 4.931 19.302 -7.994 1.00 63.00 84 VAL A C 1
ATOM 687 O O . VAL A 1 84 ? 4.021 18.661 -7.451 1.00 63.00 84 VAL A O 1
ATOM 690 N N . SER A 1 85 ? 5.198 19.198 -9.297 1.00 67.31 85 SER A N 1
ATOM 691 C CA . SER A 1 85 ? 4.385 18.475 -10.272 1.00 67.31 85 SER A CA 1
ATOM 692 C C . SER A 1 85 ? 4.837 17.038 -10.538 1.00 67.31 85 SER A C 1
ATOM 694 O O . SER A 1 85 ? 3.997 16.216 -10.910 1.00 67.31 85 SER A O 1
ATOM 696 N N . LEU A 1 86 ? 6.108 16.714 -10.291 1.00 74.81 86 LEU A N 1
ATOM 697 C CA . LEU A 1 86 ? 6.684 15.397 -10.561 1.00 74.81 86 LEU A CA 1
ATOM 698 C C . LEU A 1 86 ? 7.106 14.718 -9.260 1.00 74.81 86 LEU A C 1
ATOM 700 O O . LEU A 1 86 ? 7.544 15.357 -8.307 1.00 74.81 86 LEU A O 1
ATOM 704 N N . ILE A 1 87 ? 6.890 13.411 -9.199 1.00 88.25 87 ILE A N 1
ATOM 705 C CA . ILE A 1 87 ? 7.360 12.575 -8.100 1.00 88.25 87 ILE A CA 1
ATOM 706 C C . ILE A 1 87 ? 8.183 11.491 -8.743 1.00 88.25 87 ILE A C 1
ATOM 708 O O . ILE A 1 87 ? 7.652 10.727 -9.549 1.00 88.25 87 ILE A O 1
ATOM 712 N N . ASP A 1 88 ? 9.435 11.409 -8.335 1.00 91.88 88 ASP A N 1
ATOM 713 C CA . ASP A 1 88 ? 10.307 10.349 -8.787 1.00 91.88 88 ASP A CA 1
ATOM 714 C C . ASP A 1 88 ? 10.593 9.380 -7.647 1.00 91.88 88 ASP A C 1
ATOM 716 O O . ASP A 1 88 ? 10.705 9.759 -6.474 1.00 91.88 88 ASP A O 1
ATOM 720 N N . PHE A 1 89 ? 10.704 8.109 -8.013 1.00 94.81 89 PHE A N 1
ATOM 721 C CA . PHE A 1 89 ? 10.927 7.009 -7.091 1.00 94.81 89 PHE A CA 1
ATOM 722 C C . PHE A 1 89 ? 12.223 6.307 -7.453 1.00 94.81 89 PHE A C 1
ATOM 724 O O . PHE A 1 89 ? 12.452 5.997 -8.622 1.00 94.81 89 PHE A O 1
ATOM 731 N N . TYR A 1 90 ? 13.046 6.022 -6.449 1.00 94.62 90 TYR A N 1
ATOM 732 C CA . TYR A 1 90 ? 14.337 5.375 -6.654 1.00 94.62 90 TYR A CA 1
ATOM 733 C C . TYR A 1 90 ? 14.598 4.331 -5.573 1.00 94.62 90 TYR A C 1
ATOM 735 O O . TYR A 1 90 ? 14.150 4.465 -4.429 1.00 94.62 90 TYR A O 1
ATOM 743 N N . THR A 1 91 ? 15.337 3.281 -5.915 1.00 93.75 91 THR A N 1
ATOM 744 C CA . THR A 1 91 ? 15.885 2.361 -4.913 1.00 93.75 91 THR A CA 1
ATOM 745 C C . THR A 1 91 ? 17.121 2.955 -4.241 1.00 93.75 91 THR A C 1
ATOM 747 O O . THR A 1 91 ? 17.628 4.006 -4.630 1.00 93.75 91 THR A O 1
ATOM 750 N N . LYS A 1 92 ? 17.647 2.260 -3.226 1.00 88.31 92 LYS A N 1
ATOM 751 C CA . LYS A 1 92 ? 18.906 2.650 -2.570 1.00 88.31 92 LYS A CA 1
ATOM 752 C C . LYS A 1 92 ? 20.120 2.610 -3.504 1.00 88.31 92 LYS A C 1
ATOM 754 O O . LYS A 1 92 ? 21.100 3.300 -3.249 1.00 88.31 92 LYS A O 1
ATOM 759 N N . ASP A 1 93 ? 20.037 1.791 -4.550 1.00 89.62 93 ASP A N 1
ATOM 760 C CA . ASP A 1 93 ? 21.078 1.595 -5.557 1.00 89.62 93 ASP A CA 1
ATOM 761 C C . ASP A 1 93 ? 20.863 2.518 -6.779 1.00 89.62 93 ASP A C 1
ATOM 763 O O . ASP A 1 93 ? 21.371 2.231 -7.859 1.00 89.62 93 ASP A O 1
ATOM 767 N N . ASP A 1 94 ? 20.093 3.605 -6.615 1.00 91.62 94 ASP A N 1
ATOM 768 C CA . ASP A 1 94 ? 19.819 4.636 -7.633 1.00 91.62 94 ASP A CA 1
ATOM 769 C C . ASP A 1 94 ? 19.118 4.109 -8.903 1.00 91.62 94 ASP A C 1
ATOM 771 O O . ASP A 1 94 ? 19.288 4.617 -10.011 1.00 91.62 94 ASP A O 1
ATOM 775 N N . ILE A 1 95 ? 18.303 3.058 -8.756 1.00 94.50 95 ILE A N 1
ATOM 776 C CA . ILE A 1 95 ? 17.480 2.528 -9.851 1.00 94.50 95 ILE A CA 1
ATOM 777 C C . ILE A 1 95 ? 16.145 3.268 -9.848 1.00 94.50 95 ILE A C 1
ATOM 779 O O . ILE A 1 95 ? 15.409 3.198 -8.863 1.00 94.50 95 ILE A O 1
ATOM 783 N N . SER A 1 96 ? 15.820 3.942 -10.954 1.00 94.88 96 SER A N 1
ATOM 784 C CA . SER A 1 96 ? 14.528 4.615 -11.130 1.00 94.88 96 SER A CA 1
ATOM 785 C C . SER A 1 96 ? 13.375 3.610 -11.201 1.00 94.88 96 SER A C 1
ATOM 787 O O . SER A 1 96 ? 13.438 2.620 -11.931 1.00 94.88 96 SER A O 1
ATOM 789 N N . VAL A 1 97 ? 12.311 3.874 -10.442 1.00 96.00 97 VAL A N 1
ATOM 790 C CA . VAL A 1 97 ? 11.094 3.059 -10.375 1.00 96.00 97 VAL A CA 1
ATOM 791 C C . VAL A 1 97 ? 9.956 3.787 -11.079 1.00 96.00 97 VAL A C 1
ATOM 793 O O . VAL A 1 97 ? 9.133 4.466 -10.468 1.00 96.00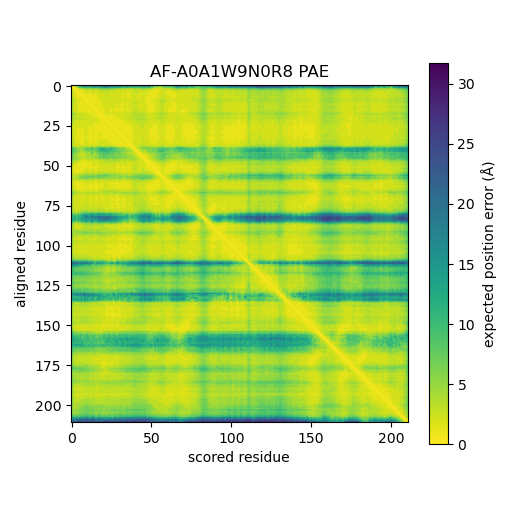 97 VAL A O 1
ATOM 796 N N . ASP A 1 98 ? 9.936 3.640 -12.400 1.00 94.69 98 ASP A N 1
ATOM 797 C CA . ASP A 1 98 ? 9.014 4.324 -13.300 1.00 94.69 98 ASP A CA 1
ATOM 798 C C . ASP A 1 98 ? 7.824 3.443 -13.742 1.00 94.69 98 ASP A C 1
ATOM 800 O O . ASP A 1 98 ? 7.600 2.320 -13.273 1.00 94.69 98 ASP A O 1
ATOM 804 N N . SER A 1 99 ? 7.026 3.954 -14.684 1.00 93.81 99 SER A N 1
ATOM 805 C CA . SER A 1 99 ? 5.876 3.227 -15.236 1.00 93.81 99 SER A CA 1
ATOM 806 C C . SER A 1 99 ? 6.261 1.973 -16.037 1.00 93.81 99 SER A C 1
ATOM 808 O O . SER A 1 99 ? 5.449 1.047 -16.123 1.00 93.81 99 SER A O 1
ATOM 810 N N . LYS A 1 100 ? 7.465 1.917 -16.625 1.00 94.69 100 LYS A N 1
ATOM 811 C CA . LYS A 1 100 ? 7.950 0.747 -17.371 1.00 94.69 100 LYS A CA 1
ATOM 812 C C . LYS A 1 100 ? 8.335 -0.357 -16.395 1.00 94.69 100 LYS A C 1
ATOM 814 O O . LYS A 1 100 ? 7.757 -1.440 -16.462 1.00 94.69 100 LYS A O 1
ATOM 819 N N . LEU A 1 101 ? 9.205 -0.052 -15.434 1.00 95.88 101 LEU A N 1
ATOM 820 C CA . LEU A 1 101 ? 9.690 -1.011 -14.445 1.00 95.88 101 LEU A CA 1
ATOM 821 C C . LEU A 1 101 ? 8.548 -1.578 -13.591 1.00 95.88 101 LEU A C 1
ATOM 823 O O . LEU A 1 101 ? 8.451 -2.788 -13.399 1.00 95.88 101 LEU A O 1
ATOM 827 N N . THR A 1 102 ? 7.627 -0.725 -13.135 1.00 96.56 102 THR A N 1
ATOM 828 C CA . THR A 1 102 ? 6.432 -1.181 -12.400 1.00 96.56 102 THR A CA 1
ATOM 829 C C . THR A 1 102 ? 5.551 -2.114 -13.233 1.00 96.56 102 THR A C 1
ATOM 831 O O . THR A 1 102 ? 4.987 -3.064 -12.694 1.00 96.56 102 THR A O 1
ATOM 834 N N . SER A 1 103 ? 5.425 -1.878 -14.543 1.00 95.25 103 SER A N 1
ATOM 835 C CA . SER A 1 103 ? 4.633 -2.736 -15.434 1.00 95.25 103 SER A CA 1
ATOM 836 C C . SER A 1 103 ? 5.310 -4.079 -15.706 1.00 95.25 103 SER A C 1
ATOM 838 O O . SER A 1 103 ? 4.623 -5.095 -15.728 1.00 95.25 103 SER A O 1
ATOM 840 N N . GLU A 1 104 ? 6.636 -4.106 -15.844 1.00 94.69 104 GLU A N 1
ATOM 841 C CA . GLU A 1 104 ? 7.410 -5.349 -15.964 1.00 94.69 104 GLU A CA 1
ATOM 842 C C . GLU A 1 104 ? 7.283 -6.207 -14.700 1.00 94.69 104 GLU A C 1
ATOM 844 O O . GLU A 1 104 ? 6.955 -7.387 -14.791 1.00 94.69 104 GLU A O 1
ATOM 849 N N . ILE A 1 105 ? 7.427 -5.604 -13.513 1.00 95.62 105 ILE A N 1
ATOM 850 C CA . ILE A 1 105 ? 7.226 -6.306 -12.235 1.00 95.62 105 ILE A CA 1
ATOM 851 C C . ILE A 1 105 ? 5.803 -6.869 -12.146 1.00 95.62 105 ILE A C 1
ATOM 853 O O . ILE A 1 105 ? 5.621 -8.028 -11.782 1.00 95.62 105 ILE A O 1
ATOM 857 N N . LEU A 1 106 ? 4.784 -6.081 -12.503 1.00 94.69 106 LEU A N 1
ATOM 858 C CA . LEU A 1 106 ? 3.399 -6.559 -12.521 1.00 94.69 106 LEU A CA 1
ATOM 859 C C . LEU A 1 106 ? 3.192 -7.710 -13.516 1.00 94.69 106 LEU A C 1
ATOM 861 O O . LEU A 1 106 ? 2.414 -8.611 -13.212 1.00 94.69 106 LEU A O 1
ATOM 865 N N . SER A 1 107 ? 3.863 -7.697 -14.670 1.00 92.31 107 SER A N 1
ATOM 866 C CA . SER A 1 107 ? 3.802 -8.790 -15.649 1.00 92.31 107 SER A CA 1
ATOM 867 C C . SER A 1 107 ? 4.348 -10.085 -15.055 1.00 92.31 107 SER A C 1
ATOM 869 O O . SER A 1 107 ? 3.674 -11.110 -15.098 1.00 92.31 107 SER A O 1
ATOM 871 N N . VAL A 1 108 ? 5.524 -10.018 -14.424 1.00 92.12 108 VAL A N 1
ATOM 872 C CA . VAL A 1 108 ? 6.151 -11.169 -13.760 1.00 92.12 108 VAL A CA 1
ATOM 873 C C . VAL A 1 108 ? 5.239 -11.716 -12.659 1.00 92.12 108 VAL A C 1
ATOM 875 O O . VAL A 1 108 ? 4.978 -12.914 -12.613 1.00 92.12 108 VAL A O 1
ATOM 878 N N . ILE A 1 109 ? 4.718 -10.849 -11.787 1.00 92.19 109 ILE A N 1
ATOM 879 C CA . ILE A 1 109 ? 3.963 -11.265 -10.596 1.00 92.19 109 ILE A CA 1
ATOM 880 C C . ILE A 1 109 ? 2.572 -11.819 -10.942 1.00 92.19 109 ILE A C 1
ATOM 882 O O . ILE A 1 109 ? 2.147 -12.790 -10.321 1.00 92.19 109 ILE A O 1
ATOM 886 N N . ASN A 1 110 ? 1.857 -11.214 -11.900 1.00 86.44 110 ASN A N 1
ATOM 887 C CA . ASN A 1 110 ? 0.470 -11.591 -12.200 1.00 86.44 110 ASN A CA 1
ATOM 888 C C . ASN A 1 110 ? 0.343 -12.836 -13.083 1.00 86.44 110 ASN A C 1
ATOM 890 O O . ASN A 1 110 ? -0.642 -13.556 -12.952 1.00 86.44 110 ASN A O 1
ATOM 894 N N . ASP A 1 111 ? 1.286 -13.072 -13.996 1.00 73.12 111 ASP A N 1
ATOM 895 C CA . ASP A 1 111 ? 1.147 -14.135 -15.002 1.00 73.12 111 ASP A CA 1
ATOM 896 C C . ASP A 1 111 ? 1.596 -15.506 -14.470 1.00 73.12 111 ASP A C 1
ATOM 898 O O . ASP A 1 111 ? 1.072 -16.554 -14.838 1.00 73.12 111 ASP A O 1
ATOM 902 N N . SER A 1 112 ? 2.568 -15.522 -13.557 1.00 61.47 112 SER A N 1
ATOM 903 C CA . SER A 1 112 ? 3.369 -16.730 -13.354 1.00 61.47 112 SER A CA 1
ATOM 904 C C . SER A 1 112 ? 3.138 -17.474 -12.040 1.00 61.47 112 SER A C 1
ATOM 906 O O . SER A 1 112 ? 3.762 -18.520 -11.854 1.00 61.47 112 SER A O 1
ATOM 908 N N . ASP A 1 113 ? 2.260 -16.984 -11.153 1.00 75.88 113 ASP A N 1
ATOM 909 C CA . ASP A 1 113 ? 2.124 -17.469 -9.766 1.00 75.88 113 ASP A CA 1
ATOM 910 C C . ASP A 1 113 ? 3.501 -17.777 -9.145 1.00 75.88 113 ASP A C 1
ATOM 912 O O . ASP A 1 113 ? 3.771 -18.851 -8.601 1.00 75.88 113 ASP A O 1
ATOM 916 N N . ILE A 1 114 ? 4.428 -16.835 -9.351 1.00 84.50 114 ILE A N 1
ATOM 917 C CA . ILE A 1 114 ? 5.872 -17.061 -9.240 1.00 84.50 114 ILE A CA 1
ATOM 918 C C . ILE A 1 114 ? 6.277 -17.603 -7.865 1.00 84.50 114 ILE A C 1
ATOM 920 O O . ILE A 1 114 ? 7.173 -18.432 -7.747 1.00 84.50 114 ILE A O 1
ATOM 924 N N . PHE A 1 115 ? 5.568 -17.184 -6.815 1.00 84.19 115 PHE A N 1
ATOM 925 C CA . PHE A 1 115 ? 5.845 -17.575 -5.435 1.00 84.19 115 PHE A CA 1
ATOM 926 C C . PHE A 1 115 ? 5.406 -18.999 -5.083 1.00 84.19 115 PHE A C 1
ATOM 928 O O . PHE A 1 115 ? 5.816 -19.503 -4.041 1.00 84.19 115 PHE A O 1
ATOM 935 N N . ASN A 1 116 ? 4.602 -19.646 -5.929 1.00 84.31 116 ASN A N 1
ATOM 936 C CA . ASN A 1 116 ? 4.167 -21.030 -5.744 1.00 84.31 116 ASN A CA 1
ATOM 937 C C . ASN A 1 116 ? 4.946 -22.019 -6.631 1.00 84.31 116 ASN A C 1
ATOM 939 O O . ASN A 1 116 ? 4.680 -23.224 -6.588 1.00 84.31 116 ASN A O 1
ATOM 943 N N . ARG A 1 117 ? 5.920 -21.540 -7.420 1.00 86.25 117 ARG A N 1
ATOM 944 C CA . ARG A 1 117 ? 6.819 -22.398 -8.202 1.00 86.25 117 ARG A CA 1
ATOM 945 C C . ARG A 1 117 ? 7.702 -23.224 -7.267 1.00 86.25 117 ARG A C 1
ATOM 947 O O . ARG A 1 117 ? 8.249 -22.715 -6.293 1.00 86.25 117 ARG A O 1
ATOM 954 N N . GLN A 1 118 ? 7.814 -24.520 -7.558 1.00 86.44 118 GLN A N 1
ATOM 955 C CA . GLN A 1 118 ? 8.586 -25.457 -6.733 1.00 86.44 118 GLN A CA 1
ATOM 956 C C . GLN A 1 118 ? 10.069 -25.483 -7.105 1.00 86.44 118 GLN A C 1
ATOM 958 O O . GLN A 1 118 ? 10.905 -25.785 -6.254 1.00 86.44 118 GLN A O 1
ATOM 963 N N . ASP A 1 119 ? 10.382 -25.182 -8.365 1.00 89.94 119 ASP A N 1
ATOM 964 C CA . ASP A 1 119 ? 11.737 -25.180 -8.896 1.00 89.94 119 ASP A CA 1
ATOM 965 C C . ASP A 1 119 ? 12.263 -23.751 -9.095 1.00 89.94 119 ASP A C 1
ATOM 967 O O . ASP A 1 119 ? 11.522 -22.822 -9.423 1.00 89.94 119 ASP A O 1
ATOM 971 N 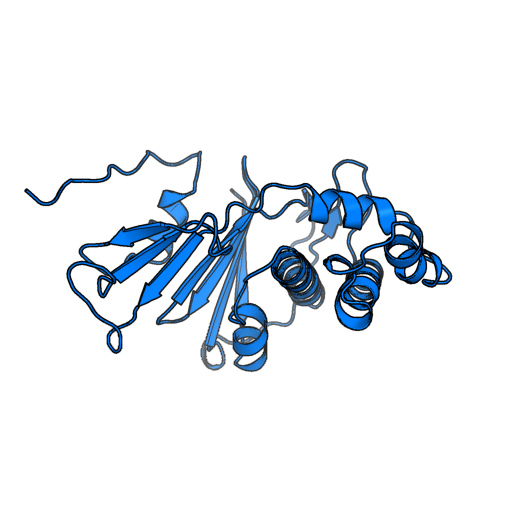N . VAL A 1 120 ? 13.566 -23.574 -8.875 1.00 88.62 120 VAL A N 1
ATOM 972 C CA . VAL A 1 120 ? 14.223 -22.266 -8.982 1.00 88.62 120 VAL A CA 1
ATOM 973 C C . VAL A 1 120 ? 14.315 -21.774 -10.426 1.00 88.62 120 VAL A C 1
ATOM 975 O O . VAL A 1 120 ? 14.240 -20.570 -10.656 1.00 88.62 120 VAL A O 1
ATOM 978 N N . PHE A 1 121 ? 14.458 -22.667 -11.404 1.00 89.25 121 PHE A N 1
ATOM 979 C CA . PHE A 1 121 ? 14.479 -22.294 -12.814 1.00 89.25 121 PHE A CA 1
ATOM 980 C C . PHE A 1 121 ? 13.090 -21.854 -13.268 1.00 89.25 121 PHE A C 1
ATOM 982 O O . PHE A 1 121 ? 12.986 -20.813 -13.910 1.00 89.25 121 PHE A O 1
ATOM 989 N N . ASP A 1 122 ? 12.034 -22.542 -12.826 1.00 87.56 122 ASP A N 1
ATOM 990 C CA . ASP A 1 122 ? 10.645 -22.128 -13.074 1.00 87.56 122 ASP A CA 1
ATOM 991 C C . ASP A 1 122 ? 10.310 -20.770 -12.427 1.00 87.56 122 ASP A C 1
ATOM 993 O O . ASP A 1 122 ? 9.467 -20.024 -12.923 1.00 87.56 122 ASP A O 1
ATOM 997 N N . PHE A 1 123 ? 10.950 -20.439 -11.299 1.00 87.00 123 PHE A N 1
ATOM 998 C CA . PHE A 1 123 ? 10.844 -19.117 -10.678 1.00 87.00 123 PHE A CA 1
ATOM 999 C C . PHE A 1 123 ? 11.560 -18.040 -11.510 1.00 87.00 123 PHE A C 1
ATOM 1001 O O . PHE A 1 123 ? 11.059 -16.928 -11.637 1.00 87.00 123 PHE A O 1
ATOM 1008 N N . ILE A 1 124 ? 12.741 -18.340 -12.060 1.00 87.81 124 ILE A N 1
ATOM 1009 C CA . ILE A 1 124 ? 13.556 -17.363 -12.800 1.00 87.81 124 ILE A CA 1
ATOM 1010 C C . ILE A 1 124 ? 13.028 -17.140 -14.221 1.00 87.81 124 ILE A C 1
ATOM 1012 O O . ILE A 1 124 ? 13.111 -16.021 -14.720 1.00 87.81 124 ILE A O 1
ATOM 1016 N N . GLU A 1 125 ? 12.472 -18.167 -14.863 1.00 88.06 125 GLU A N 1
ATOM 1017 C CA . GLU A 1 125 ? 12.046 -18.130 -16.266 1.00 88.06 125 GLU A CA 1
ATOM 1018 C C . GLU A 1 125 ? 11.161 -16.910 -16.613 1.00 88.06 125 GLU A C 1
ATOM 1020 O O . GLU A 1 125 ? 11.511 -16.192 -17.549 1.00 88.06 125 GLU A O 1
ATOM 1025 N N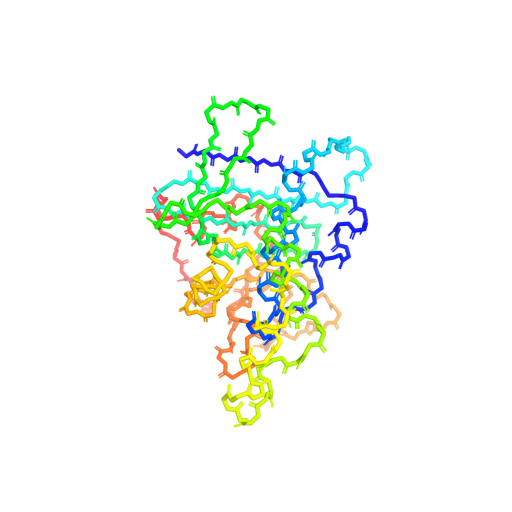 . PRO A 1 126 ? 10.092 -16.571 -15.863 1.00 87.56 126 PRO A N 1
ATOM 1026 C CA . PRO A 1 126 ? 9.268 -15.396 -16.163 1.00 87.56 126 PRO A CA 1
ATOM 1027 C C . PRO A 1 126 ? 10.024 -14.064 -16.087 1.00 87.56 126 PRO A C 1
ATOM 1029 O O . PRO A 1 126 ? 9.617 -13.088 -16.711 1.00 87.56 126 PRO A O 1
ATOM 1032 N N . ILE A 1 127 ? 11.101 -14.002 -15.299 1.00 88.12 127 ILE A N 1
ATOM 1033 C CA . ILE A 1 127 ? 11.951 -12.814 -15.157 1.00 88.12 127 ILE A CA 1
ATOM 1034 C C . ILE A 1 127 ? 12.888 -12.705 -16.365 1.00 88.12 127 ILE A C 1
ATOM 1036 O O . ILE A 1 127 ? 13.067 -11.611 -16.895 1.00 88.12 127 ILE A O 1
ATOM 1040 N N . ASP A 1 128 ? 13.456 -13.832 -16.800 1.00 86.00 128 ASP A N 1
ATOM 1041 C CA . ASP A 1 128 ? 14.368 -13.926 -17.949 1.00 86.00 128 ASP A CA 1
ATOM 1042 C C . ASP A 1 128 ? 13.645 -13.690 -19.287 1.00 86.00 128 ASP A C 1
ATOM 1044 O O . ASP A 1 128 ? 14.220 -13.160 -20.229 1.00 86.00 128 ASP A O 1
ATOM 1048 N N . GLN A 1 129 ? 12.350 -14.010 -19.361 1.00 86.31 129 GLN A N 1
ATOM 1049 C CA . GLN A 1 129 ? 11.521 -13.794 -20.554 1.00 86.31 129 GLN A CA 1
ATOM 1050 C C . GLN A 1 129 ? 11.142 -12.324 -20.813 1.00 86.31 129 GLN A C 1
ATOM 1052 O O . GLN A 1 129 ? 10.607 -12.010 -21.881 1.00 86.31 129 GLN A O 1
ATOM 1057 N N . VAL A 1 130 ? 11.384 -11.406 -19.870 1.00 82.75 130 VAL A N 1
ATOM 1058 C CA . VAL A 1 130 ? 11.132 -9.975 -20.093 1.00 82.75 130 VAL A CA 1
ATOM 1059 C C . VAL A 1 130 ? 12.227 -9.417 -21.002 1.00 82.75 130 VAL A C 1
ATOM 1061 O O . VAL A 1 130 ? 13.336 -9.182 -20.545 1.00 82.75 130 VAL A O 1
ATOM 1064 N N . GLU A 1 131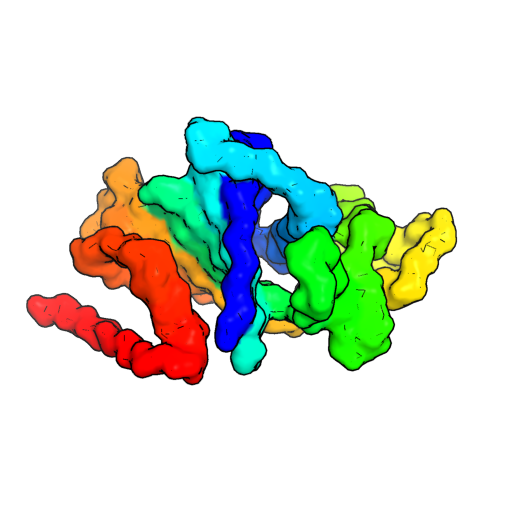 ? 11.911 -9.161 -22.275 1.00 77.88 131 GLU A N 1
ATOM 1065 C CA . GLU A 1 131 ? 12.896 -8.781 -23.301 1.00 77.88 131 GLU A CA 1
ATOM 1066 C C . GLU A 1 131 ? 12.546 -7.461 -24.032 1.00 77.88 131 GLU A C 1
ATOM 1068 O O . GLU A 1 131 ? 11.498 -7.381 -24.683 1.00 77.88 131 GLU A O 1
ATOM 1073 N N . PRO A 1 132 ? 13.412 -6.422 -24.004 1.00 77.50 132 PRO A N 1
ATOM 1074 C CA . PRO A 1 132 ? 14.577 -6.268 -23.131 1.00 77.50 132 PRO A CA 1
ATOM 1075 C C . PRO A 1 132 ? 14.144 -5.835 -21.715 1.00 77.50 132 PRO A C 1
ATOM 1077 O O . PRO A 1 132 ? 13.342 -4.895 -21.585 1.00 77.50 132 PRO A O 1
ATOM 1080 N N . PRO A 1 133 ? 14.699 -6.436 -20.649 1.00 79.50 133 PRO A N 1
ATOM 1081 C CA . PRO A 1 133 ? 14.310 -6.088 -19.290 1.00 79.50 133 PRO A CA 1
ATOM 1082 C C . PRO A 1 133 ? 14.812 -4.686 -18.943 1.00 79.50 133 PRO A C 1
ATOM 1084 O O . PRO A 1 133 ? 15.891 -4.267 -19.379 1.00 79.50 133 PRO A O 1
ATOM 1087 N N . SER A 1 134 ? 14.055 -3.935 -18.137 1.00 81.50 134 SER A N 1
ATOM 1088 C CA . SER A 1 134 ? 14.585 -2.686 -17.588 1.00 81.50 134 SER A CA 1
ATOM 1089 C C . SER A 1 134 ? 15.805 -2.967 -16.723 1.00 81.50 134 SER A C 1
ATOM 1091 O O . SER A 1 134 ? 15.864 -3.949 -15.974 1.00 81.50 134 SER A O 1
ATOM 1093 N N . MET A 1 135 ? 16.778 -2.058 -16.795 1.00 78.94 135 MET A N 1
ATOM 1094 C CA . MET A 1 135 ? 17.927 -2.085 -15.904 1.00 78.94 135 MET A CA 1
ATOM 1095 C C . MET A 1 135 ? 17.424 -2.067 -14.457 1.00 78.94 135 MET A C 1
ATOM 1097 O O . MET A 1 135 ? 16.760 -1.126 -14.036 1.00 78.94 135 MET A O 1
ATOM 1101 N N . GLY A 1 136 ? 17.713 -3.134 -13.710 1.00 86.81 136 GLY A N 1
ATOM 1102 C CA . GLY A 1 136 ? 17.315 -3.247 -12.311 1.00 86.81 136 GLY A CA 1
ATOM 1103 C C . GLY A 1 136 ? 16.020 -4.011 -12.027 1.00 86.81 136 GLY A C 1
ATOM 1104 O O . GLY A 1 136 ? 15.703 -4.134 -10.847 1.00 86.81 136 GLY A O 1
ATOM 1105 N N . LEU A 1 137 ? 15.327 -4.591 -13.023 1.00 92.75 137 LEU A N 1
ATOM 1106 C CA . LEU A 1 137 ? 14.130 -5.430 -12.804 1.00 92.75 137 LEU A CA 1
ATOM 1107 C C . LEU A 1 137 ? 14.327 -6.444 -11.673 1.00 92.75 137 LEU A C 1
ATOM 1109 O O . LEU A 1 137 ? 13.595 -6.434 -10.682 1.00 92.75 137 LEU A O 1
ATOM 1113 N N . TRP A 1 138 ? 15.369 -7.267 -11.789 1.00 91.38 138 TRP A N 1
ATOM 1114 C CA . TRP A 1 138 ? 15.707 -8.252 -10.767 1.00 91.38 138 TRP A CA 1
ATOM 1115 C C . TRP A 1 138 ? 16.037 -7.613 -9.414 1.00 91.38 138 TRP A C 1
ATOM 1117 O O . TRP A 1 138 ? 15.592 -8.095 -8.373 1.00 91.38 138 TRP A O 1
ATOM 1127 N N . ASN A 1 139 ? 16.802 -6.520 -9.411 1.00 91.44 139 ASN A N 1
ATOM 1128 C CA . ASN A 1 139 ? 17.222 -5.862 -8.176 1.00 91.44 139 ASN A CA 1
ATOM 1129 C C . ASN A 1 139 ? 16.012 -5.348 -7.393 1.00 91.44 139 ASN A C 1
ATOM 1131 O O . ASN A 1 139 ? 15.893 -5.643 -6.204 1.00 91.44 139 ASN A O 1
ATOM 1135 N N . VAL A 1 140 ? 15.100 -4.647 -8.069 1.00 95.94 140 VAL A N 1
ATOM 1136 C CA . VAL A 1 140 ? 13.888 -4.090 -7.462 1.00 95.94 140 VAL A CA 1
ATOM 1137 C C . VAL A 1 140 ? 12.940 -5.198 -7.020 1.00 95.94 140 VAL A C 1
ATOM 1139 O O . VAL A 1 140 ? 12.452 -5.166 -5.892 1.00 95.94 140 VAL A O 1
ATOM 1142 N N . LEU A 1 141 ? 12.725 -6.220 -7.855 1.00 94.50 141 LEU A N 1
ATOM 1143 C CA . LEU A 1 141 ? 11.895 -7.368 -7.492 1.00 94.50 141 LEU A CA 1
ATOM 1144 C C . LEU A 1 141 ? 12.434 -8.078 -6.241 1.00 94.50 141 LEU A C 1
ATOM 1146 O O . LEU A 1 141 ? 11.683 -8.334 -5.302 1.00 94.50 141 LEU A O 1
ATOM 1150 N N . LYS A 1 142 ? 13.744 -8.330 -6.179 1.00 92.94 142 LYS A N 1
ATOM 1151 C CA . LYS A 1 142 ? 14.397 -8.936 -5.013 1.00 92.94 142 LYS A CA 1
ATOM 1152 C C . LYS A 1 142 ? 14.231 -8.083 -3.752 1.00 92.94 142 LYS A C 1
ATOM 1154 O O . LYS A 1 142 ? 13.930 -8.624 -2.692 1.00 92.94 142 LYS A O 1
ATOM 1159 N N . GLU A 1 143 ? 14.411 -6.766 -3.833 1.00 94.06 143 GLU A N 1
ATOM 1160 C CA . GLU A 1 143 ? 14.175 -5.874 -2.687 1.00 94.06 143 GLU A CA 1
ATOM 1161 C C . GLU A 1 143 ? 12.721 -5.933 -2.209 1.00 94.06 143 GLU A C 1
ATOM 1163 O O . GLU A 1 143 ? 12.461 -6.078 -1.013 1.00 94.06 143 GLU A O 1
ATOM 1168 N N . LEU A 1 144 ? 11.777 -5.916 -3.150 1.00 95.94 144 LEU A N 1
ATOM 1169 C CA . LEU A 1 144 ? 10.348 -6.047 -2.888 1.00 95.94 144 LEU A CA 1
ATOM 1170 C C . LEU A 1 144 ? 9.967 -7.402 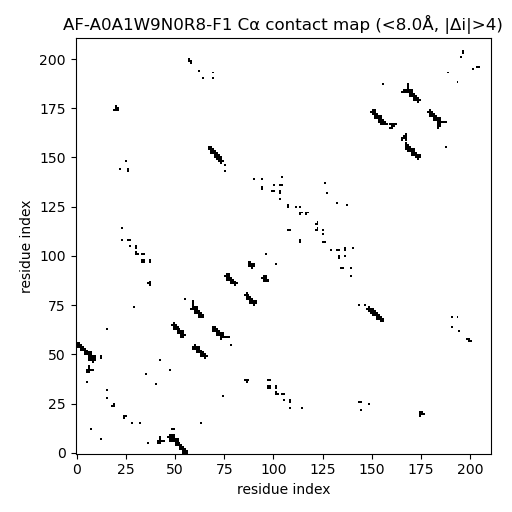-2.278 1.00 95.94 144 LEU A C 1
ATOM 1172 O O . LEU A 1 144 ? 9.033 -7.468 -1.484 1.00 95.94 144 LEU A O 1
ATOM 1176 N N . MET A 1 145 ? 10.679 -8.482 -2.589 1.00 93.81 145 MET A N 1
ATOM 1177 C CA . MET A 1 145 ? 10.466 -9.781 -1.944 1.00 93.81 145 MET A CA 1
ATOM 1178 C C . MET A 1 145 ? 10.972 -9.800 -0.498 1.00 93.81 145 MET A C 1
ATOM 1180 O O . MET A 1 145 ? 10.344 -10.417 0.360 1.00 93.81 145 MET A O 1
ATOM 1184 N N . MET A 1 146 ? 12.085 -9.118 -0.224 1.00 93.88 146 MET A N 1
ATOM 1185 C CA . MET A 1 146 ? 12.834 -9.263 1.028 1.00 93.88 146 MET A CA 1
ATOM 1186 C C . MET A 1 146 ? 12.500 -8.219 2.098 1.00 93.88 146 MET A C 1
ATOM 1188 O O . MET A 1 146 ? 12.827 -8.435 3.263 1.00 93.88 146 MET A O 1
ATOM 1192 N N . PHE A 1 147 ? 11.889 -7.085 1.743 1.00 95.00 147 PHE A N 1
ATOM 1193 C CA . PHE A 1 147 ? 11.624 -6.025 2.722 1.00 95.00 147 PHE A CA 1
ATOM 1194 C C . PHE A 1 147 ? 10.528 -6.396 3.732 1.00 95.00 147 PHE A C 1
ATOM 1196 O O . PHE A 1 147 ? 9.593 -7.145 3.432 1.00 95.00 147 PHE A O 1
ATOM 1203 N N . GLU A 1 148 ? 10.600 -5.794 4.916 1.00 94.62 148 GLU A N 1
ATOM 1204 C CA . GLU A 1 148 ? 9.539 -5.845 5.919 1.00 94.62 148 GLU A CA 1
ATOM 1205 C C . GLU A 1 148 ? 8.451 -4.823 5.578 1.00 94.62 148 GLU A C 1
ATOM 1207 O O . GLU A 1 148 ? 8.672 -3.610 5.593 1.00 94.62 148 GLU A O 1
ATOM 1212 N N . ASP A 1 149 ? 7.257 -5.310 5.258 1.00 94.56 149 ASP A N 1
AT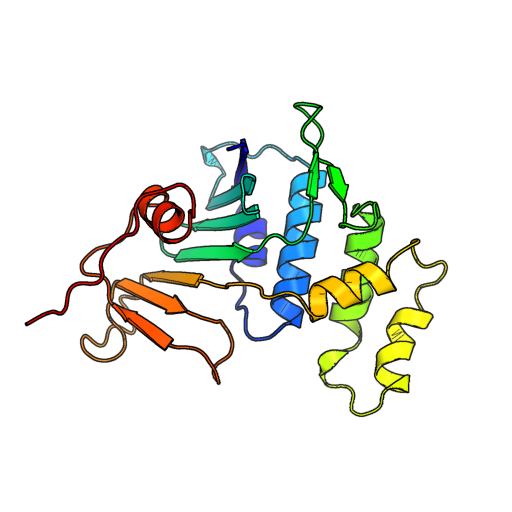OM 1213 C CA . ASP A 1 149 ? 6.172 -4.447 4.791 1.00 94.56 149 ASP A CA 1
ATOM 1214 C C . ASP A 1 149 ? 5.430 -3.705 5.904 1.00 94.56 149 ASP A C 1
ATOM 1216 O O . ASP A 1 149 ? 4.810 -2.678 5.639 1.00 94.56 149 ASP A O 1
ATOM 1220 N N . GLY A 1 150 ? 5.517 -4.170 7.152 1.00 94.81 150 GLY A N 1
ATOM 1221 C CA . GLY A 1 150 ? 4.912 -3.492 8.298 1.00 94.81 150 GLY A CA 1
ATOM 1222 C C . GLY A 1 150 ? 3.416 -3.215 8.114 1.00 94.81 150 GLY A C 1
ATOM 1223 O O . GLY A 1 150 ? 2.958 -2.130 8.480 1.00 94.81 150 GLY A O 1
ATOM 1224 N N . TYR A 1 151 ? 2.680 -4.146 7.496 1.00 97.31 151 TYR A N 1
ATOM 1225 C CA . TYR A 1 151 ? 1.250 -4.007 7.223 1.00 97.31 151 TYR A CA 1
ATOM 1226 C C . TYR A 1 151 ? 0.416 -3.885 8.504 1.00 97.31 151 TYR A C 1
ATOM 1228 O O . TYR A 1 151 ? 0.456 -4.758 9.378 1.00 97.31 151 TYR A O 1
ATOM 1236 N N . ILE A 1 152 ? -0.395 -2.829 8.571 1.00 97.19 152 ILE A N 1
ATOM 1237 C CA . ILE A 1 152 ? -1.380 -2.591 9.631 1.00 97.19 152 ILE A CA 1
ATOM 1238 C C . ILE A 1 152 ? -2.686 -2.149 8.977 1.00 97.19 152 ILE A C 1
ATOM 1240 O O . ILE A 1 152 ? -2.682 -1.244 8.140 1.00 97.19 152 ILE A O 1
ATOM 1244 N N . ARG A 1 153 ? -3.808 -2.749 9.378 1.00 96.88 153 ARG A N 1
ATOM 1245 C CA . ARG A 1 153 ? -5.148 -2.391 8.899 1.00 96.88 153 ARG A CA 1
ATOM 1246 C C . ARG A 1 153 ? -6.076 -2.094 10.064 1.00 96.88 153 ARG A C 1
ATOM 1248 O O . ARG A 1 153 ? -6.156 -2.875 10.995 1.00 96.88 153 ARG A O 1
ATOM 1255 N N . TYR A 1 154 ? -6.812 -1.000 9.980 1.00 96.31 154 TYR A N 1
ATOM 1256 C CA . TYR A 1 154 ? -8.009 -0.755 10.769 1.00 96.31 154 TYR A CA 1
ATOM 1257 C C . TYR A 1 154 ? -9.248 -1.180 9.977 1.00 96.31 154 TYR A C 1
ATOM 1259 O O . TYR A 1 154 ? -9.412 -0.766 8.826 1.00 96.31 154 TYR A O 1
ATOM 1267 N N . ASP A 1 155 ? -10.131 -1.937 10.625 1.00 91.38 155 ASP A N 1
ATOM 1268 C CA . ASP A 1 155 ? -11.434 -2.318 10.087 1.00 91.38 155 ASP A CA 1
ATOM 1269 C C . ASP A 1 155 ? -12.580 -1.901 11.014 1.00 91.38 155 ASP A C 1
ATOM 1271 O O . ASP A 1 155 ? -12.531 -2.063 12.239 1.00 91.38 155 ASP A O 1
ATOM 1275 N N . PHE A 1 156 ? -13.641 -1.396 10.386 1.00 89.44 156 PHE A N 1
ATOM 1276 C CA . PHE A 1 156 ? -14.972 -1.260 10.958 1.00 89.44 156 PHE A CA 1
ATOM 1277 C C . PHE A 1 156 ? -15.861 -2.394 10.438 1.00 89.44 156 PHE A C 1
ATOM 1279 O O . PHE A 1 156 ? -16.215 -2.413 9.259 1.00 89.44 156 PHE A O 1
ATOM 1286 N N . ASP A 1 157 ? -16.224 -3.340 11.305 1.00 80.44 157 ASP A N 1
ATOM 1287 C CA . ASP A 1 157 ? -16.996 -4.528 10.918 1.00 80.44 157 ASP A CA 1
ATOM 1288 C C . ASP A 1 157 ? -18.131 -4.793 11.915 1.00 80.44 157 ASP A C 1
ATOM 1290 O O . ASP A 1 157 ? -17.979 -5.536 12.884 1.00 80.44 157 ASP A O 1
ATOM 1294 N N . GLU A 1 158 ? -19.282 -4.154 11.680 1.00 79.19 158 GLU A N 1
ATOM 1295 C CA . GLU A 1 158 ? -20.489 -4.352 12.498 1.00 79.19 158 GLU A CA 1
ATOM 1296 C C . GLU A 1 158 ? -21.131 -5.729 12.283 1.00 79.19 158 GLU A C 1
ATOM 1298 O O . GLU A 1 158 ? -21.764 -6.267 13.187 1.00 79.19 158 GLU A O 1
ATOM 1303 N N . LEU A 1 159 ? -20.982 -6.324 11.095 1.00 80.94 159 LEU A N 1
ATOM 1304 C CA . LEU A 1 159 ? -21.689 -7.556 10.733 1.00 80.94 159 LEU A CA 1
ATOM 1305 C C . LEU A 1 159 ? -21.077 -8.797 11.381 1.00 80.94 159 LEU A C 1
ATOM 1307 O O . LEU A 1 159 ? -21.790 -9.757 11.674 1.00 80.94 159 LEU A O 1
ATOM 1311 N N . ARG A 1 160 ? -19.756 -8.801 11.575 1.00 80.19 160 ARG A N 1
ATOM 1312 C CA . ARG A 1 160 ? -19.023 -9.916 12.191 1.00 80.19 160 ARG A CA 1
ATOM 1313 C C . ARG A 1 160 ? -18.630 -9.629 13.632 1.00 80.19 160 ARG A C 1
ATOM 1315 O O . ARG A 1 160 ? -17.770 -10.329 14.168 1.00 80.1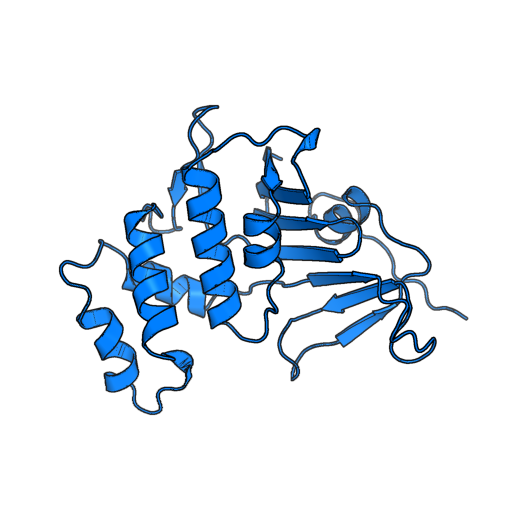9 160 ARG A O 1
ATOM 1322 N N . GLU A 1 161 ? -19.234 -8.610 14.245 1.00 83.12 161 GLU A N 1
ATOM 1323 C CA . GLU A 1 161 ? -18.910 -8.208 15.605 1.00 83.12 161 GLU A CA 1
ATOM 1324 C C . GLU A 1 161 ? -19.040 -9.401 16.557 1.00 83.12 161 GLU A C 1
ATOM 1326 O O . GLU A 1 161 ? -20.101 -9.998 16.752 1.00 83.12 161 GLU A O 1
ATOM 1331 N N . ASN A 1 162 ? -17.920 -9.732 17.183 1.00 82.38 162 ASN A N 1
ATOM 1332 C CA . ASN A 1 162 ? -17.877 -10.597 18.338 1.00 82.38 162 ASN A CA 1
ATOM 1333 C C . ASN A 1 162 ? -17.099 -9.841 19.414 1.00 82.38 162 ASN A C 1
ATOM 1335 O O . ASN A 1 162 ? -15.876 -9.755 19.301 1.00 82.38 162 ASN A O 1
ATOM 1339 N N . PRO A 1 163 ? -17.750 -9.332 20.473 1.00 78.25 163 PRO A N 1
ATOM 1340 C CA . PRO A 1 163 ? -17.098 -8.464 21.455 1.00 78.25 163 PRO A CA 1
ATOM 1341 C C . PRO A 1 163 ? -15.804 -9.029 22.060 1.00 78.25 163 PRO A C 1
ATOM 1343 O O . PRO A 1 163 ? -14.956 -8.269 22.518 1.00 78.25 163 PRO A O 1
ATOM 1346 N N . LYS A 1 164 ? -15.635 -10.359 22.059 1.00 79.62 164 LYS A N 1
ATOM 1347 C CA . LYS A 1 164 ? -14.457 -11.036 22.604 1.00 79.62 164 LYS A CA 1
ATOM 1348 C C . LYS A 1 164 ? -13.373 -11.340 21.566 1.00 79.62 164 LYS A C 1
ATOM 1350 O O . LYS A 1 164 ? -12.196 -11.275 21.902 1.00 79.62 164 LYS A O 1
ATOM 1355 N N . TYR A 1 165 ? -13.751 -11.717 20.346 1.00 81.81 165 TYR A N 1
ATOM 1356 C CA . TYR A 1 165 ? -12.811 -12.246 19.343 1.00 81.81 165 TYR A CA 1
ATOM 1357 C C . TYR A 1 165 ? -12.659 -11.365 18.097 1.00 81.81 165 TYR A C 1
ATOM 1359 O O . TYR A 1 165 ? -11.666 -11.483 17.386 1.00 81.81 165 TYR A O 1
ATOM 1367 N N . HIS A 1 166 ? -13.623 -10.484 17.836 1.00 81.38 166 HIS A N 1
ATOM 1368 C CA . HIS A 1 166 ? -13.646 -9.573 16.693 1.00 81.38 166 HIS A CA 1
ATOM 1369 C C . HIS A 1 166 ? -14.371 -8.276 17.085 1.00 81.38 166 HIS A C 1
ATOM 1371 O O . HIS A 1 166 ? -15.552 -8.103 16.766 1.00 81.38 166 HIS A O 1
ATOM 1377 N N . PRO A 1 167 ? -13.708 -7.394 17.855 1.00 85.12 167 PRO A N 1
ATOM 1378 C CA . PRO A 1 167 ? -14.299 -6.134 18.282 1.00 85.12 167 PRO A CA 1
ATOM 1379 C C . PRO A 1 167 ? -14.708 -5.280 17.081 1.00 85.12 167 PRO A C 1
ATOM 1381 O O . PRO A 1 167 ? -14.011 -5.256 16.064 1.00 85.12 167 PRO A O 1
ATOM 1384 N N . LYS A 1 168 ? -15.805 -4.530 17.230 1.00 89.06 168 LYS A N 1
ATOM 1385 C CA . LYS A 1 168 ? -16.347 -3.628 16.201 1.00 89.06 168 LYS A CA 1
ATOM 1386 C C . LYS A 1 168 ? -15.285 -2.736 15.554 1.00 89.06 168 LYS A C 1
ATOM 1388 O O . LYS A 1 168 ? -15.279 -2.552 14.340 1.00 89.06 168 LYS A O 1
ATOM 1393 N N . TYR A 1 169 ? -14.395 -2.195 16.382 1.00 91.56 169 TYR A N 1
ATOM 1394 C CA . TYR A 1 169 ? -13.227 -1.431 15.969 1.00 91.56 169 TYR A CA 1
ATOM 1395 C C . TYR A 1 169 ? -11.990 -2.253 16.291 1.00 91.56 169 TYR A C 1
ATOM 1397 O O . TYR A 1 169 ? -11.743 -2.555 17.462 1.00 91.56 169 TYR A O 1
ATOM 1405 N N . HIS A 1 170 ? -11.202 -2.615 15.287 1.00 93.00 170 HIS A N 1
ATOM 1406 C CA . HIS A 1 170 ? -9.975 -3.360 15.535 1.00 93.00 170 HIS A CA 1
ATOM 1407 C C . HIS A 1 170 ? -8.867 -3.015 14.548 1.00 93.00 170 HIS A C 1
ATOM 1409 O O . HIS A 1 170 ? -9.112 -2.555 13.434 1.00 93.00 170 HIS A O 1
ATOM 1415 N N . LEU A 1 171 ? -7.638 -3.246 15.001 1.00 94.88 171 LEU A N 1
ATOM 1416 C CA . LEU A 1 171 ? -6.433 -3.254 14.192 1.00 94.88 171 LEU A CA 1
ATOM 1417 C C . LEU A 1 171 ? -6.047 -4.702 13.907 1.00 94.88 171 LEU A C 1
ATOM 1419 O O . LEU A 1 171 ? -5.832 -5.464 14.846 1.00 94.88 171 LEU A O 1
ATOM 1423 N N . ASP A 1 172 ? -5.929 -5.056 12.636 1.00 94.94 172 ASP A N 1
ATOM 1424 C CA . ASP A 1 172 ? -5.279 -6.267 12.157 1.00 94.94 172 ASP A CA 1
ATOM 1425 C C . ASP A 1 172 ? -3.800 -5.966 11.893 1.00 94.94 172 ASP A C 1
ATOM 1427 O O . ASP A 1 172 ? -3.458 -5.101 11.078 1.00 94.94 172 ASP A O 1
ATOM 1431 N N . ILE A 1 173 ? -2.921 -6.685 12.589 1.00 95.94 173 ILE A N 1
ATOM 1432 C CA . ILE A 1 173 ? -1.471 -6.610 12.409 1.00 95.94 173 ILE A CA 1
ATOM 1433 C C . ILE A 1 173 ? -1.032 -7.809 11.582 1.00 95.94 173 ILE A C 1
ATOM 1435 O O . ILE A 1 173 ? -1.371 -8.939 11.933 1.00 95.94 173 ILE A O 1
ATOM 1439 N N . PHE A 1 174 ? -0.254 -7.550 10.527 1.00 96.38 174 PHE A N 1
ATOM 1440 C CA . PHE A 1 174 ? 0.131 -8.511 9.489 1.00 96.38 174 PHE A CA 1
ATOM 1441 C C . PHE A 1 174 ? -1.052 -9.054 8.667 1.00 96.38 174 PHE A C 1
ATOM 1443 O O . PHE A 1 174 ? -2.158 -9.260 9.158 1.00 96.38 174 PHE A O 1
ATOM 1450 N N . TYR A 1 175 ? -0.816 -9.305 7.378 1.00 94.62 175 TYR A N 1
ATOM 1451 C CA . TYR A 1 175 ? -1.840 -9.842 6.471 1.00 94.62 175 TYR A CA 1
ATOM 1452 C C . TYR A 1 175 ? -1.849 -11.373 6.386 1.00 94.62 175 TYR A C 1
ATOM 1454 O O . TYR A 1 175 ? -2.871 -11.964 6.039 1.00 94.62 175 TYR A O 1
ATOM 1462 N N . SER A 1 176 ? -0.718 -12.030 6.671 1.00 91.50 176 SER A N 1
ATOM 1463 C CA . SER A 1 176 ? -0.632 -13.488 6.592 1.00 91.50 176 SER A CA 1
ATOM 1464 C C . SER A 1 176 ? -1.349 -14.120 7.777 1.00 91.50 176 SER A C 1
ATOM 1466 O O . SER A 1 176 ? -1.030 -13.823 8.927 1.00 91.50 176 SER A O 1
ATOM 1468 N N . SER A 1 177 ? -2.248 -15.062 7.496 1.00 88.38 177 SER A N 1
ATOM 1469 C CA . SER A 1 177 ? -2.999 -15.802 8.521 1.00 88.38 177 SER A CA 1
ATOM 1470 C C . SER A 1 177 ? -2.119 -16.493 9.571 1.00 88.38 177 SER A C 1
ATOM 1472 O O . SER A 1 177 ? -2.530 -16.621 10.720 1.00 88.38 177 SER A O 1
ATOM 1474 N N . SER A 1 178 ? -0.902 -16.906 9.203 1.00 91.25 178 SER A N 1
ATOM 1475 C CA . SER A 1 178 ? 0.041 -17.573 10.109 1.00 91.25 178 SER A CA 1
ATOM 1476 C C . SER A 1 178 ? 0.630 -16.647 11.172 1.00 91.25 178 SER A C 1
ATOM 1478 O O . SER A 1 178 ? 1.094 -17.121 12.204 1.00 91.25 178 SER A O 1
ATOM 1480 N N . SER A 1 179 ? 0.654 -15.343 10.894 1.00 91.81 179 SER A N 1
ATOM 1481 C CA . SER A 1 179 ? 1.340 -14.340 11.713 1.00 91.81 179 SER A CA 1
ATOM 1482 C C . SER A 1 179 ? 0.382 -13.283 12.255 1.00 91.81 179 SER A C 1
ATOM 1484 O O . SER A 1 179 ? 0.754 -12.537 13.156 1.00 91.81 179 SER A O 1
ATOM 1486 N N . SER A 1 180 ? -0.833 -13.200 11.708 1.00 93.62 180 SER A N 1
ATOM 1487 C CA . SER A 1 180 ? -1.779 -12.137 12.018 1.00 93.62 180 SER A CA 1
ATOM 1488 C C . SER A 1 180 ? -2.301 -12.207 13.447 1.00 93.62 180 SER A C 1
ATOM 1490 O O . SER A 1 180 ? -2.634 -13.283 13.947 1.00 93.62 180 SER A O 1
ATOM 1492 N N . PHE A 1 181 ? -2.468 -11.047 14.069 1.00 92.88 181 PHE A N 1
ATOM 1493 C CA . PHE A 1 181 ? -3.169 -10.891 15.342 1.00 92.88 181 PHE A CA 1
ATOM 1494 C C . PHE A 1 181 ? -3.899 -9.548 15.384 1.00 92.88 181 PHE A C 1
ATOM 1496 O O . PHE A 1 181 ? -3.687 -8.689 14.527 1.00 92.88 181 PHE A O 1
ATOM 1503 N N . LYS A 1 182 ? -4.784 -9.376 16.374 1.00 91.81 182 LYS A N 1
ATOM 1504 C CA . LYS A 1 182 ? -5.697 -8.233 16.440 1.00 91.81 182 LYS A CA 1
ATOM 1505 C C . LYS A 1 182 ? -5.623 -7.476 17.757 1.00 91.81 182 LYS A C 1
ATOM 1507 O O . LYS A 1 182 ? -5.503 -8.091 18.816 1.00 91.81 182 LYS A O 1
ATOM 1512 N N . PHE A 1 183 ? -5.821 -6.162 17.694 1.00 91.75 183 PHE A N 1
ATOM 1513 C CA . PHE A 1 183 ? -6.113 -5.324 18.857 1.00 91.75 183 PHE A CA 1
ATOM 1514 C C . PHE A 1 183 ? -7.479 -4.662 18.715 1.00 91.75 183 PHE A C 1
ATOM 1516 O O . PHE A 1 183 ? -7.749 -4.007 17.713 1.00 91.75 183 PHE A O 1
ATOM 1523 N N . GLY A 1 184 ? -8.332 -4.803 19.729 1.00 90.88 184 GLY A N 1
ATOM 1524 C CA . GLY A 1 184 ? -9.588 -4.059 19.807 1.00 90.88 184 GLY A CA 1
ATOM 1525 C C . GLY A 1 184 ? -9.357 -2.600 20.195 1.00 90.88 184 GLY A C 1
ATOM 1526 O O . GLY A 1 184 ? -8.529 -2.309 21.059 1.00 90.88 184 GLY A O 1
ATOM 1527 N N . LEU A 1 185 ? -10.121 -1.693 19.593 1.00 90.06 185 LEU A N 1
ATOM 1528 C CA . LEU A 1 185 ? -10.154 -0.273 19.927 1.00 90.06 185 LEU A CA 1
ATOM 1529 C C . LEU A 1 185 ? -11.489 0.074 20.596 1.00 90.06 185 LEU A C 1
ATOM 1531 O O . LEU A 1 185 ? -12.528 -0.507 20.283 1.00 90.06 185 LEU A O 1
ATOM 1535 N N . LYS A 1 186 ? -11.467 1.034 21.526 1.00 87.88 186 LYS A N 1
ATOM 1536 C CA . LYS A 1 186 ? -12.688 1.516 22.201 1.00 87.88 186 LYS A CA 1
ATOM 1537 C C . LYS A 1 186 ? -13.580 2.323 21.261 1.00 87.88 186 LYS A C 1
ATOM 1539 O O . LYS A 1 186 ? -14.801 2.276 21.371 1.00 87.88 186 LYS A O 1
ATOM 1544 N N . GLU A 1 187 ? -12.959 3.038 20.336 1.00 89.62 187 GLU A N 1
ATOM 1545 C CA . GLU A 1 187 ? -13.617 3.904 19.371 1.00 89.62 187 GLU A CA 1
ATOM 1546 C C . GLU A 1 187 ? -12.908 3.849 18.018 1.00 89.62 187 GLU A C 1
ATOM 1548 O O . GLU A 1 187 ? -11.806 3.306 17.887 1.00 89.62 187 GLU A O 1
ATOM 1553 N N . LYS A 1 188 ? -13.565 4.404 16.999 1.00 91.19 188 LYS A N 1
ATOM 1554 C CA . LYS A 1 188 ? -12.982 4.567 15.671 1.00 91.19 188 LYS A CA 1
ATOM 1555 C C . LYS A 1 188 ? -11.841 5.594 15.740 1.00 91.19 188 LYS A C 1
ATOM 1557 O O . LYS A 1 188 ? -12.110 6.732 16.121 1.00 91.19 188 LYS A O 1
ATOM 1562 N N . PRO A 1 189 ? -10.605 5.240 15.340 1.00 92.94 189 PRO A N 1
ATOM 1563 C CA . PRO A 1 189 ? -9.517 6.203 15.283 1.00 92.94 189 PRO A CA 1
ATOM 1564 C C . PRO A 1 189 ? -9.789 7.224 14.176 1.00 92.94 189 PRO A C 1
ATOM 1566 O O . PRO A 1 189 ? -10.364 6.888 13.137 1.00 92.94 189 PRO A O 1
ATOM 1569 N N . SER A 1 190 ? -9.347 8.466 14.361 1.00 93.38 190 SER A N 1
ATOM 1570 C CA . SER A 1 190 ? -9.258 9.396 13.235 1.00 93.38 190 SER A CA 1
ATOM 1571 C C . SER A 1 190 ? -8.134 8.963 12.274 1.00 93.38 190 SER A C 1
ATOM 1573 O O . SER A 1 190 ? -7.206 8.263 12.695 1.00 93.38 190 SER A O 1
ATOM 1575 N N . PRO A 1 191 ? -8.149 9.390 10.995 1.00 93.31 191 PRO A N 1
ATOM 1576 C CA . PRO A 1 191 ? -7.027 9.152 10.086 1.00 93.31 191 PRO A CA 1
ATOM 1577 C C . PRO A 1 191 ? -5.682 9.631 10.651 1.00 93.31 191 PRO A C 1
ATOM 1579 O O . PRO A 1 191 ? -4.677 8.938 10.509 1.00 93.31 191 PRO A O 1
ATOM 1582 N N . SER A 1 192 ? -5.665 10.772 11.348 1.00 91.62 192 SER A N 1
ATOM 1583 C CA . SER A 1 192 ? -4.467 11.288 12.015 1.00 91.62 192 SER A CA 1
ATOM 1584 C C . SER A 1 192 ? -4.009 10.404 13.171 1.00 91.62 192 SER A C 1
ATOM 1586 O O . SER A 1 192 ? -2.818 10.130 13.274 1.00 91.62 192 SER A O 1
ATOM 1588 N N . ASP A 1 193 ? -4.923 9.906 14.009 1.00 92.44 193 ASP A N 1
ATOM 1589 C CA . ASP A 1 193 ? -4.549 9.015 15.117 1.00 92.44 193 ASP A CA 1
ATOM 1590 C C . ASP A 1 193 ? -3.981 7.698 14.594 1.00 92.44 193 ASP A C 1
ATOM 1592 O O . ASP A 1 193 ? -2.978 7.211 15.111 1.00 92.44 193 ASP A O 1
ATOM 1596 N N . PHE A 1 194 ? -4.577 7.155 13.529 1.00 94.38 194 PHE A N 1
ATOM 1597 C CA . PHE A 1 194 ? -4.076 5.957 12.863 1.00 94.38 194 PHE A CA 1
ATOM 1598 C C . PHE A 1 194 ? -2.650 6.156 12.335 1.00 94.38 194 PHE A C 1
ATOM 1600 O O . PHE A 1 194 ? -1.793 5.306 12.558 1.00 94.38 194 PHE A O 1
ATOM 1607 N N . LEU A 1 195 ? -2.362 7.287 11.684 1.00 92.50 195 LEU A N 1
ATOM 1608 C CA . LEU A 1 195 ? -1.005 7.610 11.228 1.00 92.50 195 LEU A CA 1
ATOM 1609 C C . LEU A 1 195 ? -0.028 7.790 12.398 1.00 92.50 195 LEU A C 1
ATOM 1611 O O . LEU A 1 195 ? 1.071 7.236 12.366 1.00 92.50 195 LEU A O 1
ATOM 1615 N N . ASN A 1 196 ? -0.445 8.497 13.450 1.00 91.88 196 ASN A N 1
ATOM 1616 C CA . ASN A 1 196 ? 0.375 8.758 14.635 1.00 91.88 196 ASN A CA 1
ATOM 1617 C C . ASN A 1 196 ? 0.789 7.471 15.362 1.00 91.88 196 ASN A C 1
ATOM 1619 O O . ASN A 1 196 ? 1.886 7.423 15.911 1.00 91.88 196 ASN A O 1
ATOM 1623 N N . MET A 1 197 ? -0.034 6.412 15.331 1.00 91.81 197 MET A N 1
ATOM 1624 C CA . MET A 1 197 ? 0.323 5.094 15.886 1.00 91.81 197 MET A CA 1
ATOM 1625 C C . MET A 1 197 ? 1.605 4.511 15.275 1.00 91.81 197 MET A C 1
ATOM 1627 O O . MET A 1 197 ? 2.252 3.680 15.909 1.00 91.81 197 MET A O 1
ATOM 1631 N N . MET A 1 198 ? 1.960 4.914 14.053 1.00 91.88 198 MET A N 1
ATOM 1632 C CA . MET A 1 198 ? 3.094 4.376 13.301 1.00 91.88 198 MET A CA 1
ATOM 1633 C C . MET A 1 198 ? 4.237 5.383 13.118 1.00 91.88 198 MET A C 1
ATOM 1635 O O . MET A 1 198 ? 5.303 4.985 12.653 1.00 91.88 198 MET A O 1
ATOM 1639 N N . ASP A 1 199 ? 4.052 6.668 13.440 1.00 90.69 199 ASP A N 1
ATOM 1640 C CA . ASP A 1 199 ? 5.075 7.695 13.216 1.00 90.69 199 ASP A CA 1
ATOM 1641 C C . ASP A 1 199 ? 6.133 7.709 14.325 1.00 90.69 199 ASP A C 1
ATOM 1643 O O . ASP A 1 199 ? 5.893 8.128 15.455 1.00 90.69 199 ASP A O 1
ATOM 1647 N N . ILE A 1 200 ? 7.359 7.331 13.961 1.00 90.88 200 ILE A N 1
ATOM 1648 C CA . ILE A 1 200 ? 8.529 7.316 14.851 1.00 90.88 200 ILE A CA 1
ATOM 1649 C C . ILE A 1 200 ? 9.002 8.706 15.310 1.00 90.88 200 ILE A C 1
ATOM 1651 O O . ILE A 1 200 ? 9.939 8.810 16.102 1.00 90.88 200 ILE A O 1
ATOM 1655 N N . ASN A 1 201 ? 8.416 9.784 14.787 1.00 90.12 201 ASN A N 1
ATOM 1656 C CA . ASN A 1 201 ? 8.673 11.152 15.238 1.00 90.12 201 ASN A CA 1
ATOM 1657 C C . ASN A 1 201 ? 7.630 11.646 16.250 1.00 90.12 201 ASN A C 1
ATOM 1659 O O . ASN A 1 201 ? 7.838 12.706 16.842 1.00 90.12 201 ASN A O 1
ATOM 1663 N N . MET A 1 202 ? 6.541 10.902 16.451 1.00 89.69 202 MET A N 1
ATOM 1664 C CA . MET A 1 202 ? 5.464 11.250 17.373 1.00 89.69 202 MET A CA 1
ATOM 1665 C C . MET A 1 202 ? 5.623 10.523 18.718 1.00 89.69 202 MET A C 1
ATOM 1667 O O . MET A 1 202 ? 6.233 9.452 18.780 1.00 89.69 202 MET A O 1
ATOM 1671 N N . PRO A 1 203 ? 5.092 11.081 19.823 1.00 90.69 203 PRO A N 1
ATOM 1672 C CA . PRO A 1 203 ? 5.040 10.372 21.096 1.00 90.69 203 PRO A CA 1
ATOM 1673 C C . PRO A 1 203 ? 4.290 9.041 20.968 1.00 90.69 203 PRO A C 1
ATOM 1675 O O . PRO A 1 203 ? 3.223 8.979 20.359 1.00 90.69 203 PRO A O 1
ATOM 1678 N N . CYS A 1 204 ? 4.826 7.986 21.581 1.00 88.88 204 CYS A N 1
ATOM 1679 C CA . CYS A 1 204 ? 4.203 6.668 21.549 1.00 88.88 204 CYS A CA 1
ATOM 1680 C C . CYS A 1 204 ? 2.837 6.667 22.249 1.00 88.88 204 CYS A C 1
ATOM 1682 O O . CYS A 1 204 ? 2.670 7.239 23.330 1.00 88.88 204 CYS A O 1
ATOM 1684 N N . LEU A 1 205 ? 1.882 5.950 21.659 1.00 88.00 205 LEU A N 1
ATOM 1685 C CA . LEU A 1 205 ? 0.587 5.678 22.271 1.00 88.00 205 LEU A CA 1
ATOM 1686 C C . LEU A 1 205 ? 0.681 4.463 23.200 1.00 88.00 205 LEU A C 1
ATOM 1688 O O . LEU A 1 205 ? 1.411 3.510 22.929 1.00 88.00 205 LEU A O 1
ATOM 1692 N N . TYR A 1 206 ? -0.081 4.492 24.293 1.00 87.69 206 TYR A N 1
ATOM 1693 C CA . TYR A 1 206 ? -0.127 3.401 25.264 1.00 87.69 206 TYR A CA 1
ATOM 1694 C C . TYR A 1 206 ? -1.360 2.530 25.047 1.00 87.69 206 TYR A C 1
ATOM 1696 O O . TYR A 1 206 ? -2.487 3.024 24.986 1.00 87.69 206 TYR A O 1
ATOM 1704 N N . LEU A 1 207 ? -1.151 1.215 25.007 1.00 87.06 207 LEU A N 1
ATOM 1705 C CA . LEU A 1 207 ? -2.237 0.248 25.118 1.00 87.06 207 LEU A CA 1
ATOM 1706 C C . LEU A 1 207 ? -2.711 0.201 26.575 1.00 87.06 207 LEU A C 1
ATOM 1708 O O . LEU A 1 207 ? -1.905 0.076 27.495 1.00 87.06 207 LEU A O 1
ATOM 1712 N N . THR A 1 208 ? -4.023 0.283 26.786 1.00 84.88 208 THR A N 1
ATOM 1713 C CA . THR A 1 208 ? -4.633 0.142 28.115 1.00 84.88 208 THR A CA 1
ATOM 1714 C C . THR A 1 208 ? -5.391 -1.179 28.184 1.00 84.88 208 THR A C 1
ATOM 1716 O O . THR A 1 208 ? -6.128 -1.522 27.261 1.00 84.88 208 THR A O 1
ATOM 1719 N N . GLN A 1 209 ? -5.193 -1.947 29.258 1.00 77.25 209 GLN A N 1
ATOM 1720 C CA . GLN A 1 209 ? -6.001 -3.140 29.509 1.00 77.25 209 GLN A CA 1
ATOM 1721 C C . GLN A 1 209 ? -7.402 -2.708 29.951 1.00 77.25 209 GLN A C 1
ATOM 1723 O O . GLN A 1 209 ? -7.546 -1.812 30.783 1.00 77.25 209 GLN A O 1
ATOM 1728 N N . ASN A 1 210 ? -8.432 -3.353 29.406 1.00 67.75 210 ASN A N 1
ATOM 1729 C CA . ASN A 1 210 ? -9.769 -3.259 29.979 1.00 67.75 210 ASN A CA 1
ATOM 1730 C C . ASN A 1 210 ? -9.784 -4.153 31.227 1.00 67.75 210 ASN A C 1
ATOM 1732 O O . ASN A 1 210 ? -9.845 -5.375 31.088 1.00 67.75 210 ASN A O 1
ATOM 1736 N N . MET A 1 211 ? -9.631 -3.545 32.408 1.00 49.72 211 MET A N 1
ATOM 1737 C CA . MET A 1 211 ? -9.914 -4.197 33.693 1.00 49.72 211 MET A CA 1
ATOM 1738 C C . MET A 1 211 ? -11.419 -4.292 33.920 1.00 49.72 211 MET A C 1
ATOM 1740 O O . MET A 1 211 ? -12.115 -3.308 33.578 1.00 49.72 211 MET A O 1
#

pLDDT: mean 90.07, std 7.8, range [49.72, 98.25]

Solvent-accessible surface area (backbone atoms only — not comparable to full-atom values): 12390 Å² total; per-residue (Å²): 120,52,75,49,79,41,56,21,40,67,69,52,40,60,63,70,69,48,87,56,57,51,72,65,44,54,48,51,49,52,34,53,50,49,46,54,60,65,66,60,73,85,56,55,77,90,62,39,60,28,37,40,35,44,39,44,59,102,56,37,32,40,36,38,40,41,99,53,41,35,37,35,31,51,39,92,52,48,74,49,66,90,44,97,87,50,70,48,36,25,40,97,86,73,39,72,59,48,70,64,50,35,48,52,52,46,51,37,56,71,74,58,55,42,91,74,48,90,47,70,63,70,42,44,45,59,62,70,67,43,80,85,60,55,85,52,52,68,59,53,52,51,49,66,71,68,57,81,45,74,42,39,32,40,45,59,40,78,90,70,51,31,88,88,87,35,36,45,27,27,38,41,38,46,56,35,82,93,73,40,50,76,45,72,45,98,59,82,71,52,75,65,55,57,52,45,74,71,38,89,89,48,80,84,80,81,89,75,82,89,124